Protein AF-A0A059LFG8-F1 (afdb_monomer)

pLDDT: mean 75.09, std 21.52, range [25.98, 96.31]

Foldseek 3Di:
DDDPPPDDPPPDPLVVQLPDQPHDVVVLLPDPCNLVCLVVCVVSSLVVCLPPLNLLQLLCLLQAALVNVVVVDDLVNLLVLLVVLVVPPPDPVPPPPDDDDDDDDDDDDDDDDDDDDDDDDDDDDDDDDPDRDDDDDNPDRSPPPCSRPSSLVSSLCNLLSLRPSNLCSQVVDSSSVSNLSSCVSDPDNDDPVSVVSSVSSVVSNVVVVVPVPD

Mean predicted aligned error: 14.09 Å

Solvent-accessible surface area (backbone atoms only — not comparable to full-atom values): 13625 Å² total; per-residue (Å²): 144,81,85,85,83,77,81,77,80,70,74,50,72,65,56,61,48,73,70,43,92,84,63,54,71,66,60,51,66,67,42,86,59,48,63,59,41,50,63,70,60,41,59,72,59,49,61,53,53,46,34,66,72,47,42,51,54,46,48,39,42,48,70,47,54,45,72,42,44,74,71,65,56,46,71,67,56,39,23,50,45,17,48,55,51,59,71,70,50,75,57,88,81,69,62,78,73,83,81,77,88,82,88,85,85,86,84,89,89,87,81,91,83,83,90,84,81,86,83,88,82,88,79,93,76,89,75,86,72,100,62,80,84,73,84,72,72,83,82,67,59,61,85,42,76,50,56,78,51,54,45,29,50,41,31,39,52,56,67,48,55,74,43,67,67,51,50,49,46,45,73,70,31,66,63,57,46,30,33,63,48,18,64,77,48,46,91,61,86,64,59,67,66,38,52,51,41,47,53,48,40,52,48,54,53,50,64,53,64,68,59,80,79,116

Radius of gyration: 24.38 Å; Cα contacts (8 Å, |Δi|>4): 157; chains: 1; bounding box: 61×56×80 Å

Secondary structure (DSSP, 8-state):
------------HHHHHHTSTT--HHHHHT-TTHHHHHHTT-HHHHHHHTSHHHHHHHHHHHHS-HHHHHTT--HHHHHHHHHHHHHTSPPGGGS-----------------------------------------S--S-TT-GGGTTHHHHHHHHHHTS--HHHHHHHHT-HHHHHHHHTTTT-SSPPPHHHHHHHHHHHHHHHHHHTTTT-

Structure (mmCIF, N/CA/C/O backbone):
data_AF-A0A059LFG8-F1
#
_entry.id   AF-A0A059LFG8-F1
#
loop_
_atom_site.group_PDB
_atom_site.id
_atom_site.type_symbol
_atom_site.label_atom_id
_atom_site.label_alt_id
_atom_site.label_comp_id
_atom_site.label_asym_id
_atom_site.label_entity_id
_atom_site.label_seq_id
_atom_site.pdbx_PDB_ins_code
_atom_site.Cartn_x
_atom_site.Cartn_y
_atom_site.Cartn_z
_atom_site.occupancy
_atom_site.B_iso_or_equiv
_atom_site.auth_seq_id
_atom_site.auth_comp_id
_atom_site.auth_asym_id
_atom_site.auth_atom_id
_atom_site.pdbx_PDB_model_num
ATOM 1 N N . MET A 1 1 ? -9.106 9.405 43.088 1.00 51.72 1 MET A N 1
ATOM 2 C CA . MET A 1 1 ? -9.863 8.421 42.287 1.00 51.72 1 MET A CA 1
ATOM 3 C C . MET A 1 1 ? -10.965 9.122 41.509 1.00 51.72 1 MET A C 1
ATOM 5 O O . MET A 1 1 ? -12.112 9.048 41.901 1.00 51.72 1 MET A O 1
ATOM 9 N N . PHE A 1 2 ? -10.629 9.836 40.445 1.00 59.69 2 PHE A N 1
ATOM 10 C CA . PHE A 1 2 ? -11.575 10.502 39.547 1.00 59.69 2 PHE A CA 1
ATOM 11 C C . PHE A 1 2 ? -10.704 10.681 38.294 1.00 59.69 2 PHE A C 1
ATOM 13 O O . PHE A 1 2 ? -9.672 11.325 38.410 1.00 59.69 2 PHE A O 1
ATOM 20 N N . TRP A 1 3 ? -10.902 10.035 37.153 1.00 55.50 3 TRP A N 1
ATOM 21 C CA . TRP A 1 3 ? -12.045 10.166 36.268 1.00 55.50 3 TRP A CA 1
ATOM 22 C C . TRP A 1 3 ? -12.356 8.801 35.646 1.00 55.50 3 TRP A C 1
ATOM 24 O O . TRP A 1 3 ? -11.580 8.258 34.866 1.00 55.50 3 TRP A O 1
ATOM 34 N N . LYS A 1 4 ? -13.512 8.245 35.998 1.00 52.91 4 LYS A N 1
ATOM 35 C CA . LYS A 1 4 ? -14.145 7.181 35.226 1.00 52.91 4 LYS A CA 1
ATOM 36 C C . LYS A 1 4 ? -15.183 7.863 34.343 1.00 52.91 4 LYS A C 1
ATOM 38 O O . LYS A 1 4 ? -16.336 7.994 34.739 1.00 52.91 4 LYS A O 1
ATOM 43 N N . VAL A 1 5 ? -14.748 8.359 33.185 1.00 57.19 5 VAL A N 1
ATOM 44 C CA . VAL A 1 5 ? -15.667 8.660 32.081 1.00 57.19 5 VAL A CA 1
ATOM 45 C C . VAL A 1 5 ? -15.977 7.317 31.435 1.00 57.19 5 VAL A C 1
ATOM 47 O O . VAL A 1 5 ? -15.254 6.822 30.578 1.00 57.19 5 VAL A O 1
ATOM 50 N N . SER A 1 6 ? -17.017 6.669 31.950 1.00 48.75 6 SER A N 1
ATOM 51 C CA . SER A 1 6 ? -17.695 5.598 31.236 1.00 48.75 6 SER A CA 1
ATOM 52 C C . SER A 1 6 ? -18.512 6.224 30.108 1.00 48.75 6 SER A C 1
ATOM 54 O O . SER A 1 6 ? -19.379 7.050 30.374 1.00 48.75 6 SER A O 1
ATOM 56 N N . GLY A 1 7 ? -18.270 5.775 28.877 1.00 52.72 7 GLY A N 1
ATOM 57 C CA . GLY A 1 7 ? -19.327 5.693 27.871 1.00 52.72 7 GLY A CA 1
ATOM 58 C C . GLY A 1 7 ? -19.587 6.930 27.019 1.00 52.72 7 GLY A C 1
ATOM 59 O O . GLY A 1 7 ? -20.744 7.279 26.820 1.00 52.72 7 GLY A O 1
ATOM 60 N N . ILE A 1 8 ? -18.548 7.525 26.435 1.00 50.62 8 ILE A N 1
ATOM 61 C CA . ILE A 1 8 ? -18.703 8.056 25.077 1.00 50.62 8 ILE A CA 1
ATOM 62 C C . ILE A 1 8 ? -17.951 7.074 24.191 1.00 50.62 8 ILE A C 1
ATOM 64 O O . ILE A 1 8 ? -16.724 7.096 24.135 1.00 50.62 8 ILE A O 1
ATOM 68 N N . THR A 1 9 ? -18.664 6.151 23.554 1.00 50.44 9 THR A N 1
ATOM 69 C CA . THR A 1 9 ? -18.148 5.537 22.333 1.00 50.44 9 THR A CA 1
ATOM 70 C C . THR A 1 9 ? -18.111 6.672 21.317 1.00 50.44 9 THR A C 1
ATOM 72 O O . THR A 1 9 ? -19.102 6.919 20.632 1.00 50.44 9 THR A O 1
ATOM 75 N N . SER A 1 10 ? -17.033 7.463 21.311 1.00 53.31 10 SER A N 1
ATOM 76 C CA . SER A 1 10 ? -16.739 8.281 20.142 1.00 53.31 10 SER A CA 1
ATOM 77 C C . SER A 1 10 ? -16.630 7.271 19.017 1.00 53.31 10 SER A C 1
ATOM 79 O O . SER A 1 10 ? -15.750 6.413 19.072 1.00 53.31 10 SER A O 1
ATOM 81 N N . ALA A 1 11 ? -17.605 7.269 18.108 1.00 71.62 11 ALA A N 1
ATOM 82 C CA . ALA A 1 11 ? -17.519 6.435 16.927 1.00 71.62 11 ALA A CA 1
ATOM 83 C C . ALA A 1 11 ? -16.175 6.759 16.282 1.00 71.62 11 ALA A C 1
ATOM 85 O O . ALA A 1 11 ? -15.835 7.937 16.131 1.00 71.62 11 ALA A O 1
ATOM 86 N N . SER A 1 12 ? -15.387 5.724 16.019 1.00 85.38 12 SER A N 1
ATOM 87 C CA . SER A 1 12 ? -14.115 5.899 15.344 1.00 85.38 12 SER A CA 1
ATOM 88 C C . SER A 1 12 ? -14.401 6.616 14.007 1.00 85.38 12 SER A C 1
ATOM 90 O O . SER A 1 12 ? -15.364 6.253 13.310 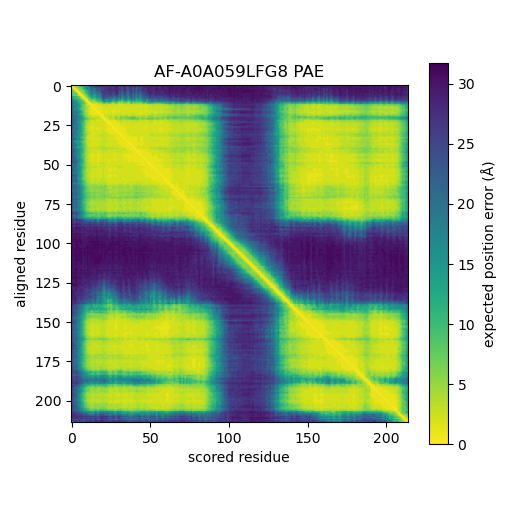1.00 85.38 12 SER A O 1
ATOM 92 N N . PRO A 1 13 ? -13.653 7.677 13.653 1.00 89.12 13 PRO A N 1
ATOM 93 C CA . PRO A 1 13 ? -13.803 8.328 12.353 1.00 89.12 13 PRO A CA 1
ATOM 94 C C . PRO A 1 13 ? -13.633 7.325 11.207 1.00 89.12 13 PRO A C 1
ATOM 96 O O . PRO A 1 13 ? -14.384 7.369 10.232 1.00 89.12 13 PRO A O 1
ATOM 99 N N . VAL A 1 14 ? -12.727 6.356 11.378 1.00 92.94 14 VAL A N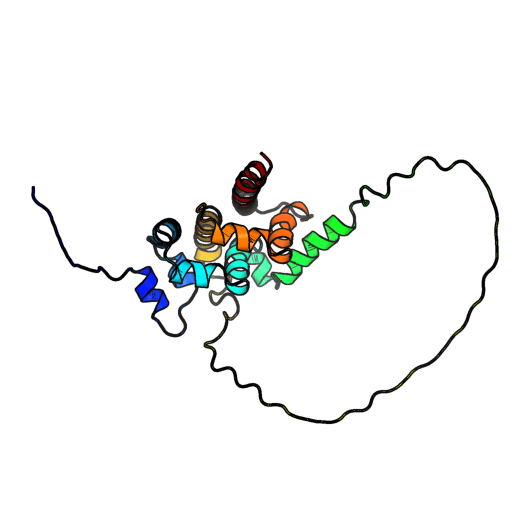 1
ATOM 100 C CA . VAL A 1 14 ? -12.509 5.259 10.432 1.00 92.94 14 VAL A CA 1
ATOM 101 C C . VAL A 1 14 ? -13.743 4.366 10.310 1.00 92.94 14 VAL A C 1
ATOM 103 O O . VAL A 1 14 ? -14.206 4.133 9.196 1.00 92.94 14 VAL A O 1
ATOM 106 N N . ASP A 1 15 ? -14.330 3.915 11.418 1.00 91.00 15 ASP A N 1
ATOM 107 C CA . ASP A 1 15 ? -15.550 3.100 11.410 1.00 91.00 15 ASP A CA 1
ATOM 108 C C . ASP A 1 15 ? -16.706 3.841 10.726 1.00 91.00 15 ASP A C 1
ATOM 110 O O . ASP A 1 15 ? -17.451 3.252 9.946 1.00 91.00 15 ASP A O 1
ATOM 114 N N . SER A 1 16 ? -16.798 5.156 10.938 1.00 91.50 16 SER A N 1
ATOM 115 C CA . SER A 1 16 ? -17.801 6.006 10.289 1.00 91.50 16 SER A CA 1
ATOM 116 C C . SER A 1 16 ? -17.616 6.085 8.767 1.00 91.50 16 SER A C 1
ATOM 118 O O . SER A 1 16 ? -18.591 6.264 8.036 1.00 91.50 16 SER A O 1
ATOM 120 N N . ILE A 1 17 ? -16.380 5.968 8.268 1.00 91.69 17 ILE A N 1
ATOM 121 C CA . ILE A 1 17 ? -16.089 5.855 6.830 1.00 91.69 17 ILE A CA 1
ATOM 122 C C . ILE A 1 17 ? -16.448 4.451 6.334 1.00 91.69 17 ILE A C 1
ATOM 124 O O . ILE A 1 17 ? -17.115 4.335 5.307 1.00 91.69 17 ILE A O 1
ATOM 128 N N . LEU A 1 18 ? -16.065 3.407 7.077 1.00 89.94 18 LEU A N 1
ATOM 129 C CA . LEU A 1 18 ? -16.343 2.005 6.738 1.00 89.94 18 LEU A CA 1
ATOM 130 C C . LEU A 1 18 ? -17.845 1.674 6.717 1.00 89.94 18 LEU A C 1
ATOM 132 O O . LEU A 1 18 ? -18.253 0.731 6.042 1.00 89.94 18 LEU A O 1
ATOM 136 N N . ASP A 1 19 ? -18.668 2.435 7.440 1.00 90.31 19 ASP A N 1
ATOM 137 C CA . ASP A 1 19 ? -20.128 2.290 7.459 1.00 90.31 19 ASP A CA 1
ATOM 138 C C . ASP A 1 19 ? -20.821 2.871 6.211 1.00 90.31 19 ASP A C 1
ATOM 140 O O . ASP A 1 19 ? -21.992 2.573 5.960 1.00 90.31 19 ASP A O 1
ATOM 144 N N . LYS A 1 20 ? -20.135 3.699 5.411 1.00 89.19 20 LYS A N 1
ATOM 145 C CA . LYS A 1 20 ? -20.713 4.280 4.190 1.00 89.19 20 LYS A CA 1
ATOM 146 C C . LYS A 1 20 ? -20.798 3.233 3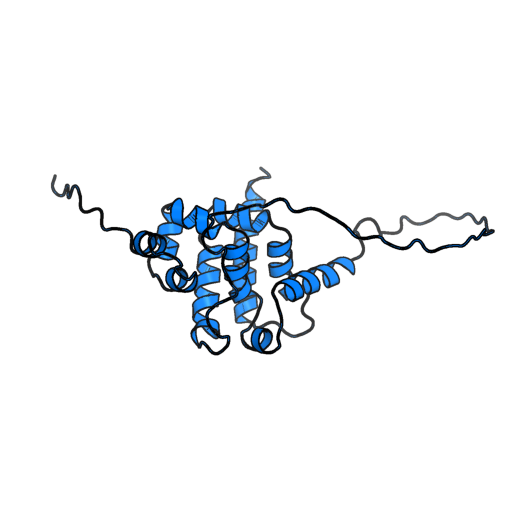.081 1.00 89.19 20 LYS A C 1
ATOM 148 O O . LYS A 1 20 ? -19.832 2.534 2.780 1.00 89.19 20 LYS A O 1
ATOM 153 N N . GLU A 1 21 ? -21.923 3.198 2.373 1.00 82.12 21 GLU A N 1
ATOM 154 C CA . GLU A 1 21 ? -22.039 2.397 1.156 1.00 82.12 21 GLU A CA 1
ATOM 155 C C . GLU A 1 21 ? -21.118 2.962 0.059 1.00 82.12 21 GLU A C 1
ATOM 157 O O . GLU A 1 21 ? -21.326 4.066 -0.442 1.00 82.12 21 GLU A O 1
ATOM 162 N N . GLY A 1 22 ? -20.089 2.199 -0.321 1.00 80.94 22 GLY A N 1
ATOM 163 C CA . GLY A 1 22 ? -19.210 2.541 -1.442 1.00 80.94 22 GLY A CA 1
ATOM 164 C C . GLY A 1 22 ? -18.165 3.624 -1.159 1.00 80.94 22 GLY A C 1
ATOM 165 O O . GLY A 1 22 ? -17.817 4.357 -2.087 1.00 80.94 22 GLY A O 1
ATOM 166 N N . PHE A 1 23 ? -17.656 3.718 0.076 1.00 88.12 23 PHE A N 1
ATOM 167 C CA . PHE A 1 23 ? -16.532 4.603 0.405 1.00 88.12 23 PHE A CA 1
ATOM 168 C C . PHE A 1 23 ? -15.299 4.344 -0.480 1.00 88.12 23 PHE A C 1
ATOM 170 O O . PHE A 1 23 ? -15.109 3.265 -1.056 1.00 88.12 23 PHE A O 1
ATOM 177 N N . LEU A 1 24 ? -14.449 5.364 -0.594 1.00 89.19 24 LEU A N 1
ATOM 178 C CA . LEU A 1 24 ? -13.189 5.288 -1.330 1.00 89.19 24 LEU A CA 1
ATOM 179 C C . LEU A 1 24 ? -12.020 4.964 -0.396 1.00 89.19 24 LEU A C 1
ATOM 181 O O . LEU A 1 24 ? -11.962 5.473 0.723 1.00 89.19 24 LEU A O 1
ATOM 185 N N . LEU A 1 25 ? -11.033 4.205 -0.883 1.00 91.50 25 LEU A N 1
ATOM 186 C CA . LEU A 1 25 ? -9.771 4.003 -0.160 1.00 91.50 25 LEU A CA 1
ATOM 187 C C . LEU A 1 25 ? -9.109 5.350 0.162 1.00 91.50 25 LEU A C 1
ATOM 189 O O . LEU A 1 25 ? -8.532 5.543 1.227 1.00 91.50 25 LEU A O 1
ATOM 193 N N . GLU A 1 26 ? -9.224 6.313 -0.746 1.00 90.62 26 GLU A N 1
ATOM 194 C CA . GLU A 1 26 ? -8.690 7.651 -0.565 1.00 90.62 26 GLU A CA 1
ATOM 195 C C . GLU A 1 26 ? -9.354 8.407 0.591 1.00 90.62 26 GLU A C 1
ATOM 197 O O . GLU A 1 26 ? -8.707 9.278 1.163 1.00 90.62 26 GLU A O 1
ATOM 202 N N . GLU A 1 27 ? -10.604 8.104 0.963 1.00 90.88 27 GLU A N 1
ATOM 203 C CA . GLU A 1 27 ? -11.205 8.665 2.184 1.00 90.88 27 GLU A CA 1
ATOM 204 C C . GLU A 1 27 ? -10.471 8.152 3.424 1.00 90.88 27 GLU A C 1
ATOM 206 O O . GLU A 1 27 ? -10.115 8.954 4.281 1.00 90.88 27 GLU A O 1
ATOM 211 N N . LEU A 1 28 ? -10.150 6.855 3.464 1.00 92.94 28 LEU A N 1
ATOM 212 C CA . LEU A 1 28 ? -9.362 6.261 4.544 1.00 92.94 28 LEU A CA 1
ATOM 213 C C . LEU A 1 28 ? -7.934 6.817 4.585 1.00 92.94 28 LEU A C 1
ATOM 215 O O . LEU A 1 28 ? -7.478 7.232 5.642 1.00 92.94 28 LEU A O 1
ATOM 219 N N . LEU A 1 29 ? -7.238 6.903 3.444 1.00 93.25 29 LEU A N 1
ATOM 220 C CA . LEU A 1 29 ? -5.876 7.466 3.366 1.00 93.25 29 LEU A CA 1
ATOM 221 C C . LEU A 1 29 ? -5.806 8.961 3.718 1.00 93.25 29 LEU A C 1
ATOM 223 O O . LEU A 1 29 ? -4.717 9.500 3.924 1.00 93.25 29 LEU A O 1
ATOM 227 N N . ASN A 1 30 ? -6.943 9.658 3.728 1.00 92.38 30 ASN A N 1
ATOM 228 C CA . ASN A 1 30 ? -7.028 11.050 4.150 1.00 92.38 30 ASN A CA 1
ATOM 229 C C . ASN A 1 30 ? -7.315 11.208 5.650 1.00 92.38 30 ASN A C 1
ATOM 231 O O . ASN A 1 30 ? -7.221 12.342 6.116 1.00 92.38 30 ASN A O 1
ATOM 235 N N . GLU A 1 31 ? -7.653 10.129 6.358 1.00 94.44 31 GLU A N 1
ATOM 236 C CA . GLU A 1 31 ? -7.994 10.144 7.778 1.00 94.44 31 GLU A CA 1
ATOM 237 C C . GLU A 1 31 ? -6.734 10.110 8.651 1.00 94.44 31 GLU A C 1
ATOM 239 O O . GLU A 1 31 ? -5.873 9.239 8.494 1.00 94.44 31 GLU A O 1
ATOM 244 N N . ASP A 1 32 ? -6.633 11.043 9.599 1.00 93.25 32 ASP A N 1
ATOM 245 C CA . ASP A 1 32 ? -5.444 11.191 10.449 1.00 93.25 32 ASP A CA 1
ATOM 246 C C . ASP A 1 32 ? -5.329 10.039 11.467 1.00 93.25 32 ASP A C 1
ATOM 248 O O . ASP A 1 32 ? -4.227 9.649 11.863 1.00 93.25 32 ASP A O 1
ATOM 252 N N . GLU A 1 33 ? -6.463 9.446 11.859 1.00 94.56 33 GLU A N 1
ATOM 253 C CA . GLU A 1 33 ? -6.510 8.316 12.793 1.00 94.56 33 GLU A CA 1
ATOM 254 C C . GLU A 1 33 ? -6.221 6.955 12.130 1.00 94.56 33 GLU A C 1
ATOM 256 O O . GLU A 1 33 ? -6.004 5.976 12.845 1.00 94.56 33 GLU A O 1
ATOM 261 N N . LEU A 1 34 ? -6.114 6.870 10.792 1.00 94.88 34 LEU A N 1
ATOM 262 C CA . LEU A 1 34 ? -5.956 5.604 10.053 1.00 94.88 34 LEU A CA 1
ATOM 263 C C . LEU A 1 34 ? -4.837 4.712 10.614 1.00 94.88 34 LEU A C 1
ATOM 265 O O . LEU A 1 34 ? -5.043 3.529 10.897 1.00 94.88 34 LEU A O 1
ATOM 269 N N . ILE A 1 35 ? -3.635 5.274 10.772 1.00 96.06 35 ILE A N 1
ATOM 270 C CA . ILE A 1 35 ? -2.458 4.523 11.232 1.00 96.06 35 ILE A CA 1
ATOM 271 C C . ILE A 1 35 ? -2.614 4.116 12.697 1.00 96.06 35 ILE A C 1
ATOM 273 O O . ILE A 1 35 ? -2.223 3.012 13.085 1.00 96.06 35 ILE A O 1
ATOM 277 N N . GLN A 1 36 ? -3.191 4.996 13.516 1.00 95.19 36 GLN A N 1
ATOM 278 C CA . GLN A 1 36 ? -3.450 4.704 14.920 1.00 95.19 36 GLN A CA 1
ATOM 279 C C . GLN A 1 36 ? -4.455 3.556 15.060 1.00 95.19 36 GLN A C 1
ATOM 281 O O . GLN A 1 36 ? -4.255 2.683 15.901 1.00 95.19 36 GLN A O 1
ATOM 286 N N . GLU A 1 37 ? -5.485 3.521 14.220 1.00 94.62 37 GLU A N 1
ATOM 287 C CA . GLU A 1 37 ? -6.506 2.472 14.218 1.00 94.62 37 GLU A CA 1
ATOM 288 C C . GLU A 1 37 ? -6.013 1.133 13.677 1.00 94.62 37 GLU A C 1
ATOM 290 O O . GLU A 1 37 ? -6.385 0.073 14.184 1.00 94.62 37 GLU A O 1
ATOM 295 N N . CYS A 1 38 ? -5.094 1.159 12.711 1.00 95.12 38 CYS A N 1
ATOM 296 C CA . CYS A 1 38 ? -4.363 -0.041 12.314 1.00 95.12 38 CYS A CA 1
ATOM 297 C C . CYS A 1 38 ? -3.579 -0.606 13.509 1.00 95.12 38 CYS A C 1
ATOM 299 O O . CYS A 1 38 ? -3.691 -1.789 13.834 1.00 95.12 38 CYS A O 1
ATOM 301 N N . LYS A 1 39 ? -2.827 0.252 14.211 1.00 93.88 39 LYS A N 1
ATOM 302 C CA . LYS A 1 39 ? -2.010 -0.135 15.374 1.00 93.88 39 LYS A CA 1
ATOM 303 C C . LYS A 1 39 ? -2.837 -0.540 16.595 1.00 93.88 39 LYS A C 1
ATOM 305 O O . LYS A 1 39 ? -2.375 -1.357 17.387 1.00 93.88 39 LYS A O 1
ATOM 310 N N . SER A 1 40 ? -4.046 -0.002 16.751 1.00 94.56 40 SER A N 1
ATOM 311 C CA . SER A 1 40 ? -4.993 -0.424 17.790 1.00 94.56 40 SER A CA 1
ATOM 312 C C . SER A 1 40 ? -5.722 -1.727 17.447 1.00 94.56 40 SER A C 1
ATOM 314 O O . SER A 1 40 ? -6.530 -2.197 18.249 1.00 94.56 40 SER A O 1
ATOM 316 N N . LEU A 1 41 ? -5.397 -2.336 16.300 1.00 93.81 41 LEU A N 1
ATOM 317 C CA . LEU A 1 41 ? -5.967 -3.584 15.808 1.00 93.81 41 LEU A CA 1
ATOM 318 C C . LEU A 1 41 ? -7.479 -3.490 15.551 1.00 93.81 41 LEU A C 1
ATOM 320 O O . LEU A 1 41 ? -8.233 -4.404 15.898 1.00 93.81 41 LEU A O 1
ATOM 324 N N . ASN A 1 42 ? -7.939 -2.400 14.919 1.00 94.12 42 ASN A N 1
ATOM 325 C CA . ASN A 1 42 ? -9.309 -2.327 14.411 1.00 94.12 42 ASN A CA 1
ATOM 326 C C . ASN A 1 42 ? -9.518 -3.420 13.341 1.00 94.12 42 ASN A C 1
ATOM 328 O O . ASN A 1 42 ? -9.070 -3.299 12.200 1.00 94.12 42 ASN A O 1
ATOM 332 N N . ASN A 1 43 ? -10.210 -4.501 13.718 1.00 94.06 43 ASN A N 1
ATOM 333 C CA . ASN A 1 43 ? -10.401 -5.667 12.853 1.00 94.06 43 ASN A CA 1
ATOM 334 C C . ASN A 1 43 ? -11.149 -5.327 11.562 1.00 94.06 43 ASN A C 1
ATOM 336 O O . ASN A 1 43 ? -10.798 -5.863 10.520 1.00 94.06 43 ASN A O 1
ATOM 340 N N . ARG A 1 44 ? -12.131 -4.414 11.601 1.00 94.00 44 ARG A N 1
ATOM 341 C CA . ARG A 1 44 ? -12.891 -4.030 10.400 1.00 94.00 44 ARG A CA 1
ATOM 342 C C . ARG A 1 44 ? -11.982 -3.363 9.375 1.00 94.00 44 ARG A C 1
ATOM 344 O O . ARG A 1 44 ? -12.025 -3.698 8.195 1.00 94.00 44 ARG A O 1
ATOM 351 N N . LEU A 1 45 ? -11.140 -2.448 9.851 1.00 94.81 45 LEU A N 1
ATOM 352 C CA . LEU A 1 45 ? -10.152 -1.767 9.029 1.00 94.81 45 LEU A CA 1
ATOM 353 C C . LEU A 1 45 ? -9.117 -2.752 8.478 1.00 94.81 45 LEU A C 1
ATOM 355 O O . LEU A 1 45 ? -8.844 -2.744 7.283 1.00 94.81 45 LEU A O 1
ATOM 359 N N . ILE A 1 46 ? -8.560 -3.617 9.327 1.00 95.38 46 ILE A N 1
ATOM 360 C CA . ILE A 1 46 ? -7.550 -4.602 8.915 1.00 95.38 46 ILE A CA 1
ATOM 361 C C . ILE A 1 46 ? -8.129 -5.601 7.909 1.00 95.38 46 ILE A C 1
ATOM 363 O O . ILE A 1 46 ? -7.449 -5.945 6.944 1.00 95.38 46 ILE A O 1
ATOM 367 N N . ASP A 1 47 ? -9.364 -6.059 8.113 1.00 94.44 47 ASP A N 1
ATOM 368 C CA . ASP A 1 47 ? -10.035 -7.003 7.219 1.00 94.44 47 ASP A CA 1
ATOM 369 C C . ASP A 1 47 ? -10.263 -6.411 5.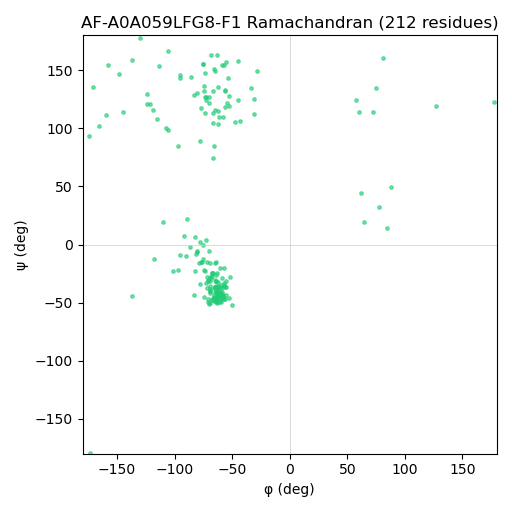830 1.00 94.44 47 ASP A C 1
ATOM 371 O O . ASP A 1 47 ? -10.075 -7.122 4.848 1.00 94.44 47 ASP A O 1
ATOM 375 N N . TYR A 1 48 ? -10.591 -5.121 5.752 1.00 94.69 48 TYR A N 1
ATOM 376 C CA . TYR A 1 48 ? -10.666 -4.389 4.491 1.00 94.69 48 TYR A CA 1
ATOM 377 C C . TYR A 1 48 ? -9.279 -4.184 3.865 1.00 94.69 48 TYR A C 1
ATOM 379 O O . TYR A 1 48 ? -9.058 -4.492 2.698 1.00 94.69 48 TYR A O 1
ATOM 387 N N . LEU A 1 49 ? -8.313 -3.690 4.642 1.00 95.12 49 LEU A N 1
ATOM 388 C CA . LEU A 1 49 ? -6.985 -3.337 4.138 1.00 95.12 49 LEU A CA 1
ATOM 389 C C . LEU A 1 49 ? -6.160 -4.536 3.676 1.00 95.12 49 LEU A C 1
ATOM 391 O O . LEU A 1 49 ? -5.281 -4.357 2.842 1.00 95.12 49 LEU A O 1
ATOM 395 N N . LYS A 1 50 ? -6.404 -5.732 4.221 1.00 93.12 50 LYS A N 1
ATOM 396 C CA . LYS A 1 50 ? -5.707 -6.959 3.812 1.00 93.12 50 LYS A CA 1
ATOM 397 C C . LYS A 1 50 ? -6.279 -7.580 2.534 1.00 93.12 50 LYS A C 1
ATOM 399 O O . LYS A 1 50 ? -5.730 -8.580 2.074 1.00 93.12 50 LYS A O 1
ATOM 404 N N . GLU A 1 51 ? -7.383 -7.059 1.990 1.00 93.94 51 GLU A N 1
ATOM 405 C CA . GLU A 1 51 ? -7.899 -7.524 0.702 1.00 93.94 51 GLU A CA 1
ATOM 406 C C . GLU A 1 51 ? -6.859 -7.259 -0.399 1.00 93.94 51 GLU A C 1
ATOM 408 O O . GLU A 1 51 ? -6.278 -6.169 -0.446 1.00 93.94 51 GLU A O 1
ATOM 413 N N . PRO A 1 52 ? -6.607 -8.225 -1.300 1.00 90.62 52 PRO A N 1
ATOM 414 C CA . PRO A 1 52 ? -5.536 -8.104 -2.283 1.00 90.62 52 PRO A CA 1
ATOM 415 C C . PRO A 1 52 ? -5.765 -6.922 -3.227 1.00 90.62 52 PRO A C 1
ATOM 417 O O . PRO A 1 52 ? -4.820 -6.218 -3.565 1.00 90.62 52 PRO A O 1
ATOM 420 N N . GLU A 1 53 ? -7.014 -6.628 -3.591 1.00 90.88 53 GLU A N 1
ATOM 421 C CA . GLU A 1 53 ? -7.341 -5.474 -4.433 1.00 90.88 53 GLU A CA 1
ATOM 422 C C . GLU A 1 53 ? -7.007 -4.143 -3.740 1.00 90.88 53 GLU A C 1
ATOM 424 O O . GLU A 1 53 ? -6.510 -3.212 -4.378 1.00 90.88 53 GLU A O 1
ATOM 429 N N . VAL A 1 54 ? -7.232 -4.062 -2.424 1.00 93.25 54 VAL A N 1
ATOM 430 C CA . VAL A 1 54 ? -6.916 -2.875 -1.621 1.00 93.25 54 VAL A CA 1
ATOM 431 C C . VAL A 1 54 ? -5.406 -2.728 -1.469 1.00 93.25 54 VAL A C 1
ATOM 433 O O . VAL A 1 54 ? -4.879 -1.643 -1.716 1.00 93.25 54 VAL A O 1
ATOM 436 N N . LEU A 1 55 ? -4.691 -3.807 -1.140 1.00 94.06 55 LEU A N 1
ATOM 437 C CA . LEU A 1 55 ? -3.228 -3.790 -1.049 1.00 94.06 55 LEU A CA 1
ATOM 438 C C . LEU A 1 55 ? -2.571 -3.428 -2.380 1.00 94.06 55 LEU A C 1
ATOM 440 O O . LEU A 1 55 ? -1.637 -2.627 -2.386 1.00 94.06 55 LEU A O 1
ATOM 444 N N . GLN A 1 56 ? -3.071 -3.956 -3.499 1.00 93.44 56 GLN A N 1
ATOM 445 C CA . GLN A 1 56 ? -2.600 -3.583 -4.834 1.00 93.44 56 GLN A CA 1
ATOM 446 C C . GLN A 1 56 ? -2.782 -2.086 -5.082 1.00 93.44 56 GLN A C 1
ATOM 448 O O . GLN A 1 56 ? -1.851 -1.430 -5.548 1.00 93.44 56 GLN A O 1
ATOM 453 N N . GLN A 1 57 ? -3.938 -1.517 -4.727 1.00 92.50 57 GLN A N 1
ATOM 454 C CA . GLN A 1 57 ? -4.162 -0.081 -4.876 1.00 92.50 57 GLN A CA 1
ATOM 455 C C . GLN A 1 57 ? -3.244 0.740 -3.956 1.00 92.50 57 GLN A C 1
ATOM 457 O O . GLN A 1 57 ? -2.624 1.693 -4.424 1.00 92.50 57 GLN A O 1
ATOM 462 N N . VAL A 1 58 ? -3.102 0.368 -2.679 1.00 94.56 58 VAL A N 1
ATOM 463 C CA . VAL A 1 58 ? -2.171 1.031 -1.746 1.00 94.56 58 VAL A CA 1
ATOM 464 C C . VAL A 1 58 ? -0.749 0.999 -2.306 1.00 94.56 58 VAL A C 1
ATOM 466 O O . VAL A 1 58 ? -0.075 2.027 -2.350 1.00 94.56 58 VAL A O 1
ATOM 469 N N . LEU A 1 59 ? -0.308 -0.164 -2.783 1.00 94.06 59 LEU A N 1
ATOM 470 C CA . LEU A 1 59 ? 1.030 -0.346 -3.324 1.00 94.06 59 LEU A CA 1
ATOM 471 C C . LEU A 1 59 ? 1.223 0.385 -4.658 1.00 94.06 59 LEU A C 1
ATOM 473 O O . LEU A 1 59 ? 2.318 0.877 -4.916 1.00 94.06 59 LEU A O 1
ATOM 477 N N . SER A 1 60 ? 0.174 0.527 -5.476 1.00 92.62 60 SER A N 1
ATOM 478 C CA . SER A 1 60 ? 0.230 1.264 -6.746 1.00 92.62 60 SER A CA 1
ATOM 479 C C . SER A 1 60 ? 0.697 2.710 -6.562 1.00 92.62 60 SER A C 1
ATOM 481 O O . SER A 1 60 ? 1.514 3.173 -7.353 1.00 92.62 60 SER A O 1
ATOM 483 N N . TYR A 1 61 ? 0.314 3.366 -5.456 1.00 92.81 61 TYR A N 1
ATOM 484 C CA . TYR A 1 61 ? 0.798 4.709 -5.108 1.00 92.81 61 TYR A CA 1
ATOM 485 C C . TYR A 1 61 ? 2.311 4.772 -4.839 1.00 92.81 61 TYR A C 1
ATOM 487 O O . TYR A 1 61 ? 2.870 5.864 -4.788 1.00 92.81 61 TYR A O 1
ATOM 495 N N . LEU A 1 62 ? 2.978 3.633 -4.633 1.00 92.56 62 LEU A N 1
ATOM 496 C CA . LEU A 1 62 ? 4.421 3.552 -4.393 1.00 92.56 62 LEU A CA 1
ATOM 497 C C . LEU A 1 62 ? 5.227 3.118 -5.620 1.00 92.56 62 LEU A C 1
ATOM 499 O O . LEU A 1 62 ? 6.428 3.374 -5.667 1.00 92.56 62 LEU A O 1
ATOM 503 N N . VAL A 1 63 ? 4.605 2.435 -6.583 1.00 91.81 63 VAL A N 1
ATOM 504 C CA . VAL A 1 63 ? 5.322 1.775 -7.695 1.00 91.81 63 VAL A CA 1
ATOM 505 C C . VAL A 1 63 ? 4.956 2.316 -9.079 1.00 91.81 63 VAL A C 1
ATOM 507 O O . VAL A 1 63 ? 5.681 2.046 -10.040 1.00 91.81 63 VAL A O 1
ATOM 510 N N . ILE A 1 64 ? 3.880 3.103 -9.179 1.00 89.75 64 ILE A N 1
ATOM 511 C CA . ILE A 1 64 ? 3.441 3.792 -10.397 1.00 89.75 64 ILE A CA 1
ATOM 512 C C . ILE A 1 64 ? 3.398 5.290 -10.105 1.00 89.75 64 ILE A C 1
ATOM 514 O O . ILE A 1 64 ? 2.686 5.735 -9.204 1.00 89.75 64 ILE A O 1
ATOM 518 N N . THR A 1 65 ? 4.158 6.084 -10.859 1.00 88.12 65 THR A N 1
ATOM 519 C CA . THR A 1 65 ? 4.024 7.546 -10.797 1.00 88.12 65 THR A CA 1
ATOM 520 C C . THR A 1 65 ? 2.758 7.994 -11.541 1.00 88.12 65 THR A C 1
ATOM 522 O O . THR A 1 65 ? 2.322 7.314 -12.472 1.00 88.12 65 THR A O 1
ATOM 525 N N . PRO A 1 66 ? 2.170 9.158 -11.211 1.00 85.69 66 PRO A N 1
ATOM 526 C CA . PRO A 1 66 ? 1.030 9.685 -11.968 1.00 85.69 66 PRO A CA 1
ATOM 527 C C . PRO A 1 66 ? 1.345 9.868 -13.465 1.00 85.69 66 PRO A C 1
ATOM 529 O O . PRO A 1 66 ? 0.489 9.622 -14.305 1.00 85.69 66 PRO A O 1
ATOM 532 N N . GLU A 1 67 ? 2.589 10.215 -13.814 1.00 85.75 67 GLU A N 1
ATOM 533 C CA . GLU A 1 67 ? 3.036 10.321 -15.213 1.00 85.75 67 GLU A CA 1
ATOM 534 C C . GLU A 1 67 ? 3.025 8.964 -15.937 1.00 85.75 67 GLU A C 1
ATOM 536 O O . GLU A 1 67 ? 2.698 8.882 -17.120 1.00 85.75 67 GLU A O 1
ATOM 541 N N . GLU A 1 68 ? 3.378 7.887 -15.233 1.00 86.19 68 GLU A N 1
ATOM 542 C CA . GLU A 1 68 ? 3.323 6.526 -15.767 1.00 86.19 68 GLU A CA 1
ATOM 543 C C . GLU A 1 68 ? 1.883 6.032 -15.922 1.00 86.19 68 GLU A C 1
ATOM 545 O O . GLU A 1 68 ? 1.573 5.362 -16.906 1.00 86.19 68 GLU A O 1
ATOM 550 N N . GLU A 1 69 ? 1.005 6.383 -14.983 1.00 85.19 69 GLU A N 1
ATOM 551 C CA . GLU A 1 69 ? -0.429 6.088 -15.051 1.00 85.19 69 GLU A CA 1
ATOM 552 C C . GLU A 1 69 ? -1.080 6.796 -16.253 1.00 85.19 69 GLU A C 1
ATOM 554 O O . GLU A 1 69 ? -1.806 6.159 -17.018 1.00 85.19 69 GLU A O 1
ATOM 559 N N . ASP A 1 70 ? -0.742 8.069 -16.495 1.00 85.56 70 ASP A N 1
ATOM 560 C CA . ASP A 1 70 ? -1.169 8.828 -17.683 1.00 85.56 70 ASP A CA 1
ATOM 561 C C . ASP A 1 70 ? -0.617 8.235 -18.992 1.00 85.56 70 ASP A C 1
ATOM 563 O O . ASP A 1 70 ? -1.278 8.275 -20.034 1.00 85.56 70 ASP A O 1
ATOM 567 N N . ALA A 1 71 ? 0.577 7.635 -18.948 1.00 86.75 71 ALA A N 1
ATOM 568 C CA . ALA A 1 71 ? 1.147 6.874 -20.060 1.00 86.75 71 ALA A CA 1
ATOM 569 C C . ALA A 1 71 ? 0.506 5.480 -20.242 1.00 86.75 71 ALA A C 1
ATOM 571 O O . ALA A 1 71 ? 0.882 4.747 -21.160 1.00 86.75 71 ALA A O 1
ATOM 572 N N . GLY A 1 72 ? -0.463 5.113 -19.397 1.00 85.50 72 GLY A N 1
ATOM 573 C CA . GLY A 1 72 ? -1.202 3.854 -19.464 1.00 85.50 72 GLY A CA 1
ATOM 574 C C . GLY A 1 72 ? -0.509 2.672 -18.788 1.00 85.50 72 GLY A C 1
ATOM 575 O O . GLY A 1 72 ? -0.916 1.534 -19.016 1.00 85.50 72 GLY A O 1
ATOM 576 N N . ARG A 1 73 ? 0.526 2.906 -17.970 1.00 87.19 73 ARG A N 1
ATOM 577 C CA . ARG A 1 73 ? 1.199 1.846 -17.209 1.00 87.19 73 ARG A CA 1
ATOM 578 C C . ARG A 1 73 ? 0.273 1.333 -16.111 1.00 87.19 73 ARG A C 1
ATOM 580 O O . ARG A 1 73 ? -0.216 2.096 -15.281 1.00 87.19 73 ARG A O 1
ATOM 587 N N . THR A 1 74 ? 0.068 0.024 -16.077 1.00 90.25 74 THR A N 1
ATOM 588 C CA . THR A 1 74 ? -0.792 -0.636 -15.092 1.00 90.25 74 THR A CA 1
ATOM 589 C C . THR A 1 74 ? 0.019 -1.376 -14.032 1.00 90.25 74 THR A C 1
ATOM 591 O O . THR A 1 74 ? 1.207 -1.650 -14.204 1.00 90.25 74 THR A O 1
ATOM 594 N N . PHE A 1 75 ? -0.636 -1.769 -12.936 1.00 90.25 75 PHE A N 1
ATOM 595 C CA . PHE A 1 75 ? -0.012 -2.615 -11.914 1.00 90.25 75 PHE A CA 1
ATOM 596 C C . PHE A 1 75 ? 0.462 -3.961 -12.485 1.00 90.25 75 PHE A C 1
ATOM 598 O O . PHE A 1 75 ? 1.527 -4.449 -12.117 1.00 90.25 75 PHE A O 1
ATOM 605 N N . ALA A 1 76 ? -0.269 -4.532 -13.447 1.00 90.12 76 ALA A N 1
ATOM 606 C CA . ALA A 1 76 ? 0.144 -5.762 -14.120 1.00 90.12 76 ALA A CA 1
ATOM 607 C C . ALA A 1 76 ? 1.461 -5.582 -14.898 1.00 90.12 76 ALA A C 1
ATOM 609 O O . ALA A 1 76 ? 2.328 -6.454 -14.841 1.00 90.12 76 ALA A O 1
ATOM 610 N N . ASP A 1 77 ? 1.653 -4.432 -15.554 1.00 90.31 77 ASP A N 1
ATOM 611 C CA . ASP A 1 77 ? 2.906 -4.122 -16.255 1.00 90.31 77 ASP A CA 1
ATOM 612 C C . ASP A 1 77 ? 4.083 -3.993 -15.280 1.00 90.31 77 ASP A C 1
ATOM 614 O O . ASP A 1 77 ? 5.203 -4.405 -15.588 1.00 90.31 77 ASP A O 1
ATOM 618 N N . VAL A 1 78 ? 3.841 -3.435 -14.088 1.00 90.44 78 VAL A N 1
ATOM 619 C CA . VAL A 1 78 ? 4.840 -3.333 -13.012 1.00 90.44 78 VAL A CA 1
ATOM 620 C C . VAL A 1 78 ? 5.296 -4.721 -12.555 1.00 90.44 78 VAL A C 1
ATOM 622 O O . VAL A 1 78 ? 6.500 -4.983 -12.503 1.00 90.44 78 VAL A O 1
ATOM 625 N N . VAL A 1 79 ? 4.346 -5.618 -12.281 1.00 91.38 79 VAL A N 1
ATOM 626 C CA . VAL A 1 79 ? 4.620 -7.010 -11.888 1.00 91.38 79 VAL A CA 1
ATOM 627 C C . VAL A 1 79 ? 5.412 -7.734 -12.976 1.00 91.38 79 VAL A C 1
ATOM 629 O O . VAL A 1 79 ? 6.450 -8.336 -12.703 1.00 91.38 79 VAL A O 1
ATOM 632 N N . GLU A 1 80 ? 4.981 -7.616 -14.231 1.00 89.38 80 GLU A N 1
ATOM 633 C CA . GLU A 1 80 ? 5.654 -8.243 -15.370 1.00 89.38 80 GLU A CA 1
ATOM 634 C C . GLU A 1 80 ? 7.076 -7.691 -15.589 1.00 89.38 80 GLU A C 1
ATOM 636 O O . GLU A 1 80 ? 7.989 -8.450 -15.918 1.00 89.38 80 GLU A O 1
ATOM 641 N N . THR A 1 81 ? 7.296 -6.390 -15.356 1.00 88.38 81 THR A N 1
ATOM 642 C CA . THR A 1 81 ? 8.636 -5.767 -15.408 1.00 88.38 81 THR A CA 1
ATOM 643 C C . THR A 1 81 ? 9.594 -6.466 -14.441 1.00 88.38 81 THR A C 1
ATOM 645 O O . THR A 1 81 ? 10.711 -6.826 -14.815 1.00 88.38 81 THR A O 1
ATOM 648 N N . SER A 1 82 ? 9.139 -6.694 -13.208 1.00 88.19 82 SER A N 1
ATOM 649 C CA . SER A 1 82 ? 9.920 -7.376 -12.173 1.00 88.19 82 SER A CA 1
ATOM 650 C C . SER A 1 82 ? 10.223 -8.827 -12.546 1.00 88.19 82 SER A C 1
ATOM 652 O O . SER A 1 82 ? 11.383 -9.248 -12.553 1.00 88.19 82 SER A O 1
ATOM 654 N N . ARG A 1 83 ? 9.193 -9.572 -12.972 1.00 87.19 83 ARG A N 1
ATOM 655 C CA . ARG A 1 83 ? 9.326 -10.974 -13.393 1.00 87.19 83 ARG A CA 1
ATOM 656 C C . ARG A 1 83 ? 10.306 -11.142 -14.540 1.00 87.19 83 ARG A C 1
ATOM 658 O O . ARG A 1 83 ? 11.140 -12.039 -14.494 1.00 87.19 83 ARG A O 1
ATOM 665 N N . ARG A 1 84 ? 10.261 -10.273 -15.552 1.00 85.50 84 ARG A N 1
ATOM 666 C CA . ARG A 1 84 ? 11.206 -10.325 -16.678 1.00 85.50 84 ARG A CA 1
ATOM 667 C C . ARG A 1 84 ? 12.643 -10.105 -16.239 1.00 85.50 84 ARG A C 1
ATOM 669 O O . ARG A 1 84 ? 13.517 -10.836 -16.691 1.00 85.50 84 ARG A O 1
ATOM 676 N N . ALA A 1 85 ? 12.889 -9.148 -15.350 1.00 81.25 85 ALA A N 1
ATOM 677 C CA . ALA A 1 85 ? 14.234 -8.919 -14.839 1.00 81.25 85 ALA A CA 1
ATOM 678 C C . ALA A 1 85 ? 14.758 -10.114 -14.027 1.00 81.25 85 ALA A C 1
ATOM 680 O O . ALA A 1 85 ? 15.931 -10.464 -14.146 1.00 81.25 85 ALA A O 1
ATOM 681 N N . PHE A 1 86 ? 13.892 -10.783 -13.260 1.00 68.56 86 PHE A N 1
ATOM 682 C CA . PHE A 1 86 ? 14.283 -11.943 -12.454 1.00 68.56 86 PHE A CA 1
ATOM 683 C C . PHE A 1 86 ? 14.333 -13.267 -13.238 1.00 68.56 86 PHE A C 1
ATOM 685 O O . PHE A 1 86 ? 15.077 -14.166 -12.858 1.00 68.56 86 PHE A O 1
ATOM 692 N N . LEU A 1 87 ? 13.626 -13.381 -14.370 1.00 63.34 87 LEU A N 1
ATOM 693 C CA . LEU A 1 87 ? 13.730 -14.507 -15.314 1.00 63.34 87 LEU A CA 1
ATOM 694 C C . LEU A 1 87 ? 15.047 -14.513 -16.113 1.00 63.34 87 LEU A C 1
ATOM 696 O O . LEU A 1 87 ? 15.378 -15.527 -16.726 1.00 63.34 87 LEU A O 1
ATOM 700 N N . VAL A 1 88 ? 15.792 -13.402 -16.115 1.00 55.62 88 VAL A N 1
ATOM 701 C CA . VAL A 1 88 ? 17.102 -13.267 -16.782 1.00 55.62 88 VAL A CA 1
ATOM 702 C C . VAL A 1 88 ? 18.269 -13.530 -15.818 1.00 55.62 88 VAL A C 1
ATOM 704 O O . VAL A 1 88 ? 19.410 -13.678 -16.258 1.00 55.62 88 VAL A O 1
ATOM 707 N N . LEU A 1 89 ? 18.015 -13.653 -14.509 1.00 49.56 89 LEU A N 1
ATOM 708 C CA . LEU A 1 89 ? 19.040 -14.131 -13.586 1.00 49.56 89 LEU A CA 1
ATOM 709 C C . LEU A 1 89 ? 19.223 -15.642 -13.790 1.00 49.56 89 LEU A C 1
ATOM 711 O O . LEU A 1 89 ? 18.234 -16.378 -13.745 1.00 49.56 89 LEU A O 1
ATOM 715 N N . PRO A 1 90 ? 20.458 -16.129 -14.023 1.00 48.88 90 PRO A N 1
ATOM 716 C CA . PRO A 1 90 ? 20.698 -17.562 -14.093 1.00 48.88 90 PRO A CA 1
ATOM 717 C C . PRO A 1 90 ? 20.199 -18.189 -12.791 1.00 48.88 90 PRO A C 1
ATOM 719 O O . PRO A 1 90 ? 20.471 -17.665 -11.704 1.00 48.88 90 PRO A O 1
ATOM 722 N N . ARG A 1 91 ? 19.444 -19.292 -12.890 1.00 54.25 91 ARG A N 1
ATOM 723 C CA . ARG A 1 91 ? 19.102 -20.078 -11.702 1.00 54.25 91 ARG A CA 1
ATOM 724 C C . ARG A 1 91 ? 20.410 -20.407 -10.989 1.00 54.25 91 ARG A C 1
ATOM 726 O O . ARG A 1 91 ? 21.421 -20.663 -11.635 1.00 54.25 91 ARG A O 1
ATOM 733 N N . VAL A 1 92 ? 20.408 -20.418 -9.659 1.00 55.66 92 VAL A N 1
ATOM 734 C CA . VAL A 1 92 ? 21.595 -20.830 -8.885 1.00 55.66 92 VAL A CA 1
ATOM 735 C C . VAL A 1 92 ? 22.031 -22.261 -9.273 1.00 55.66 92 VAL A C 1
ATOM 737 O O . VAL A 1 92 ? 23.199 -22.607 -9.129 1.00 55.66 92 VAL A O 1
ATOM 740 N N . ASP A 1 93 ? 21.122 -23.046 -9.863 1.00 56.31 93 ASP A N 1
ATOM 741 C CA . ASP A 1 93 ? 21.363 -24.371 -10.446 1.00 56.31 93 ASP A CA 1
ATOM 742 C C . ASP A 1 93 ? 22.091 -24.372 -11.814 1.00 56.31 93 ASP A C 1
ATOM 744 O O . ASP A 1 93 ? 22.557 -25.421 -12.245 1.00 56.31 93 ASP A O 1
ATOM 748 N N . ASP A 1 94 ? 22.230 -23.227 -12.496 1.00 50.47 94 ASP A N 1
ATOM 749 C CA . ASP A 1 94 ? 22.939 -23.073 -13.784 1.00 50.47 94 ASP A CA 1
ATOM 750 C C . ASP A 1 94 ? 24.442 -22.760 -13.605 1.00 50.47 94 ASP A C 1
ATOM 752 O O . ASP A 1 94 ? 25.099 -22.226 -14.502 1.00 50.47 94 ASP A O 1
ATOM 756 N N . VAL A 1 95 ? 25.034 -23.089 -12.449 1.00 46.66 95 VAL A N 1
ATOM 757 C CA . VAL A 1 95 ? 26.497 -23.190 -12.349 1.00 46.66 95 VAL A CA 1
ATOM 758 C C . VAL A 1 95 ? 26.899 -24.480 -13.067 1.00 46.66 95 VAL A C 1
ATOM 760 O O . VAL A 1 95 ? 26.563 -25.560 -12.581 1.00 46.66 95 VAL A O 1
ATOM 763 N N . PRO A 1 96 ? 27.615 -24.421 -14.206 1.00 48.25 96 PRO A N 1
ATOM 764 C CA . PRO A 1 96 ? 28.049 -25.629 -14.880 1.00 48.25 96 PRO A CA 1
ATOM 765 C C . PRO A 1 96 ? 29.068 -26.328 -13.980 1.00 48.25 96 PRO A C 1
ATOM 767 O O . PRO A 1 96 ? 30.221 -25.902 -13.870 1.00 48.25 96 PRO A O 1
ATOM 770 N N . GLU A 1 97 ? 28.644 -27.403 -13.319 1.00 48.34 97 GLU A N 1
ATOM 771 C CA . GLU A 1 97 ? 29.566 -28.368 -12.740 1.00 48.34 97 GLU A CA 1
ATOM 772 C C . GLU A 1 97 ? 30.457 -28.857 -13.884 1.00 48.34 97 GLU A C 1
ATOM 774 O O . GLU A 1 97 ? 29.966 -29.339 -14.906 1.00 48.34 97 GLU A O 1
ATOM 779 N N . ALA A 1 98 ? 31.762 -28.601 -13.760 1.00 44.06 98 ALA A N 1
ATOM 780 C CA . ALA A 1 98 ? 32.740 -28.769 -14.823 1.00 44.06 98 ALA A CA 1
ATOM 781 C C . ALA A 1 98 ? 32.577 -30.132 -15.517 1.00 44.06 98 ALA A C 1
ATOM 783 O O . ALA A 1 98 ? 32.939 -31.177 -14.975 1.00 44.06 98 ALA A O 1
ATOM 784 N N . ALA A 1 99 ? 32.023 -30.107 -16.731 1.00 45.62 99 ALA A N 1
ATOM 785 C CA . ALA A 1 99 ? 31.786 -31.298 -17.523 1.00 45.62 99 ALA A CA 1
ATOM 786 C C . ALA A 1 99 ? 33.126 -31.937 -17.904 1.00 45.62 99 ALA A C 1
ATOM 788 O O . ALA A 1 99 ? 33.926 -31.364 -18.648 1.00 45.62 99 ALA A O 1
ATOM 789 N N . SER A 1 100 ? 33.352 -33.151 -17.403 1.00 42.25 100 SER A N 1
ATOM 790 C CA . SER A 1 100 ? 34.307 -34.077 -17.996 1.00 42.25 100 SER A CA 1
ATOM 791 C C . SER A 1 100 ? 33.654 -34.769 -19.195 1.00 42.25 100 SER A C 1
ATOM 793 O O . SER A 1 100 ? 32.522 -35.243 -19.144 1.00 42.25 100 SER A O 1
ATOM 795 N N . SER A 1 101 ? 34.394 -34.739 -20.293 1.00 45.56 101 SER A N 1
ATOM 796 C CA . SER A 1 101 ? 34.160 -35.291 -21.621 1.00 45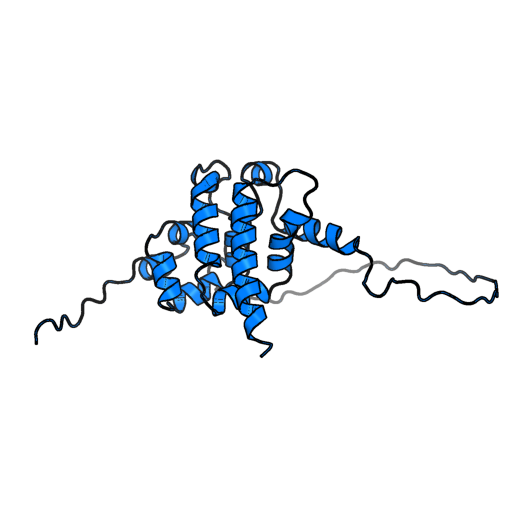.56 101 SER A CA 1
ATOM 797 C C . SER A 1 101 ? 33.384 -36.614 -21.693 1.00 45.56 101 SER A C 1
ATOM 799 O O . SER A 1 101 ? 33.775 -37.600 -21.077 1.00 45.56 101 SER A O 1
ATOM 801 N N . SER A 1 102 ? 32.411 -36.703 -22.605 1.00 44.84 102 SER A N 1
ATOM 802 C CA . SER A 1 102 ? 32.477 -37.671 -23.716 1.00 44.84 102 SER A CA 1
ATOM 803 C C . SER A 1 102 ? 31.376 -37.437 -24.755 1.00 44.84 102 SER A C 1
ATOM 805 O O . SER A 1 102 ? 30.221 -37.163 -24.445 1.00 44.84 102 SER A O 1
ATOM 807 N N . GLU A 1 103 ? 31.806 -37.507 -26.010 1.00 39.78 103 GLU A N 1
ATOM 808 C CA . GLU A 1 103 ? 31.045 -37.321 -27.238 1.00 39.78 103 GLU A CA 1
ATOM 809 C C . GLU A 1 103 ? 30.122 -38.511 -27.544 1.00 39.78 103 GLU A C 1
ATOM 811 O O . GLU A 1 103 ? 30.471 -39.668 -27.311 1.00 39.78 103 GLU A O 1
ATOM 816 N N . GLY A 1 104 ? 28.980 -38.226 -28.173 1.00 35.59 104 GLY A N 1
ATOM 817 C CA . GLY A 1 104 ? 28.112 -39.229 -28.788 1.00 35.59 104 GLY A CA 1
ATOM 818 C C . GLY A 1 104 ? 26.953 -38.573 -29.535 1.00 35.59 104 GLY A C 1
ATOM 819 O O . GLY A 1 104 ? 25.936 -38.239 -28.938 1.00 35.59 104 GLY A O 1
ATOM 820 N N . ALA A 1 105 ? 27.129 -38.346 -30.837 1.00 33.56 105 ALA A N 1
ATOM 821 C CA . ALA A 1 105 ? 26.195 -37.623 -31.694 1.00 33.56 105 ALA A CA 1
ATOM 822 C C . ALA A 1 105 ? 25.210 -38.534 -32.463 1.00 33.56 105 ALA A C 1
ATOM 824 O O . ALA A 1 105 ? 25.620 -39.543 -33.032 1.00 33.56 105 ALA A O 1
ATOM 825 N N . ALA A 1 106 ? 23.976 -38.011 -32.597 1.00 36.50 106 ALA A N 1
ATOM 826 C CA . ALA A 1 106 ? 22.993 -38.159 -33.694 1.00 36.50 106 ALA A CA 1
ATOM 827 C C . ALA A 1 106 ? 22.099 -39.430 -33.773 1.00 36.50 106 ALA A C 1
ATOM 829 O O . ALA A 1 106 ? 22.489 -40.478 -33.267 1.00 36.50 106 ALA A O 1
ATOM 830 N N . PRO A 1 107 ? 20.951 -39.408 -34.511 1.00 49.31 107 PRO A N 1
ATOM 831 C CA . PRO A 1 107 ? 20.172 -38.278 -35.054 1.00 49.31 107 PRO A CA 1
ATOM 832 C C . PRO A 1 107 ? 18.642 -38.315 -34.765 1.00 49.31 107 PRO A C 1
ATOM 834 O O . PRO A 1 107 ? 18.084 -39.246 -34.195 1.00 49.31 107 PRO A O 1
ATOM 837 N N . ALA A 1 108 ? 18.004 -37.239 -35.234 1.00 39.53 108 ALA A N 1
ATOM 838 C CA . ALA A 1 108 ? 16.594 -36.852 -35.271 1.00 39.53 108 ALA A CA 1
ATOM 839 C C . ALA A 1 108 ? 15.537 -37.895 -35.699 1.00 39.53 108 ALA A C 1
ATOM 841 O O . ALA A 1 108 ? 15.785 -38.772 -36.523 1.00 39.53 108 ALA A O 1
ATOM 842 N N . SER A 1 109 ? 14.289 -37.647 -35.276 1.00 44.62 109 SER A N 1
ATOM 843 C CA . SER A 1 109 ? 13.090 -37.953 -36.069 1.00 44.62 109 SER A CA 1
ATOM 844 C C . SER A 1 109 ? 11.964 -36.946 -35.791 1.00 44.62 109 SER A C 1
ATOM 846 O O . SER A 1 109 ? 11.858 -36.377 -34.708 1.00 44.62 109 SER A O 1
ATOM 848 N N . SER A 1 110 ? 11.187 -36.690 -36.836 1.00 43.94 110 SER A N 1
ATOM 849 C CA . SER A 1 110 ? 10.165 -35.660 -37.016 1.00 43.94 110 SER A CA 1
ATOM 850 C C . SER A 1 110 ? 8.761 -36.270 -37.149 1.00 43.94 110 SER A C 1
ATOM 852 O O . SER A 1 110 ? 8.622 -37.404 -37.599 1.00 43.94 110 SER A O 1
ATOM 854 N N . SER A 1 111 ? 7.719 -35.510 -36.789 1.00 44.69 111 SER A N 1
ATOM 855 C CA . SER A 1 111 ? 6.313 -35.550 -37.289 1.00 44.69 111 SER A CA 1
ATOM 856 C C . SER A 1 111 ? 5.514 -34.496 -36.478 1.00 44.69 111 SER A C 1
ATOM 858 O O . SER A 1 111 ? 5.707 -34.430 -35.271 1.00 44.69 111 SER A O 1
ATOM 860 N N . SER A 1 112 ? 4.821 -33.466 -37.005 1.00 39.56 112 SER A N 1
ATOM 861 C CA . SER A 1 112 ? 3.667 -33.364 -37.940 1.00 39.56 112 SER A CA 1
ATOM 862 C C . SER A 1 112 ? 2.430 -34.124 -37.404 1.00 39.56 112 SER A C 1
ATOM 864 O O . SER A 1 112 ? 2.579 -35.310 -37.144 1.00 39.56 112 SER A O 1
ATOM 866 N N . SER A 1 113 ? 1.202 -33.613 -37.207 1.00 37.12 113 SER A N 1
ATOM 867 C CA . SER A 1 113 ? 0.416 -32.524 -37.826 1.00 37.12 113 SER A CA 1
ATOM 868 C C . SER A 1 113 ? -0.917 -32.278 -37.058 1.00 37.12 113 SER A C 1
ATOM 870 O O . SER A 1 113 ? -1.236 -33.039 -36.148 1.00 37.12 113 SER A O 1
ATOM 872 N N . SER A 1 114 ? -1.714 -31.309 -37.559 1.00 38.34 114 SER A N 1
ATOM 873 C CA . SER A 1 114 ? -3.191 -31.088 -37.477 1.00 38.34 114 SER A CA 1
ATOM 874 C C . SER A 1 114 ? -3.789 -30.638 -36.136 1.00 38.34 114 SER A C 1
ATOM 876 O O . SER A 1 114 ? -3.653 -31.325 -35.134 1.00 38.34 114 SER A O 1
ATOM 878 N N . GLU A 1 115 ? -4.345 -29.425 -36.025 1.00 38.94 115 GLU A N 1
ATOM 879 C CA . GLU A 1 115 ? -5.652 -28.944 -36.543 1.00 38.94 115 GLU A CA 1
ATOM 880 C C . GLU A 1 115 ? -6.855 -29.720 -35.982 1.00 38.94 115 GLU A C 1
ATOM 882 O O . GLU A 1 115 ? -7.036 -30.903 -36.257 1.00 38.94 115 GLU A O 1
ATOM 887 N N . GLY A 1 116 ? -7.683 -29.016 -35.205 1.00 34.03 116 GLY A N 1
ATOM 888 C CA . GLY A 1 116 ? -8.901 -29.527 -34.585 1.00 34.03 116 GLY A CA 1
ATOM 889 C C . GLY A 1 116 ? -9.767 -28.380 -34.064 1.00 34.03 116 GLY A C 1
ATOM 890 O O . GLY A 1 116 ? -9.473 -27.779 -33.038 1.00 34.03 116 GLY A O 1
ATOM 891 N N . GLU A 1 117 ? -10.792 -28.085 -34.850 1.00 30.75 117 GLU A N 1
ATOM 892 C CA . GLU A 1 117 ? -11.831 -27.063 -34.740 1.00 30.75 117 GLU A CA 1
ATOM 893 C C . GLU A 1 117 ? -12.687 -27.152 -33.458 1.00 30.75 117 GLU A C 1
ATOM 895 O O . GLU A 1 117 ? -12.873 -28.225 -32.882 1.00 30.75 117 GLU A O 1
ATOM 900 N N . ALA A 1 118 ? -13.248 -26.011 -33.043 1.00 37.09 118 ALA A N 1
ATOM 901 C CA . ALA A 1 118 ? -14.264 -25.904 -31.995 1.00 37.09 118 ALA A CA 1
ATOM 902 C C . ALA A 1 118 ? -15.570 -26.631 -32.380 1.00 37.09 118 ALA A C 1
ATOM 904 O O . ALA A 1 118 ? -15.857 -26.831 -33.562 1.00 37.09 118 ALA A O 1
ATOM 905 N N . PRO A 1 119 ? -16.440 -26.905 -31.395 1.00 44.72 119 PRO A N 1
ATOM 906 C CA . PRO A 1 119 ? -17.717 -26.208 -31.491 1.00 44.72 119 PRO A CA 1
ATOM 907 C C . PRO A 1 119 ? -18.232 -25.642 -30.168 1.00 44.72 119 PRO A C 1
ATOM 909 O O . PRO A 1 119 ? -17.865 -26.046 -29.066 1.00 44.72 119 PRO A O 1
ATOM 912 N N . ALA A 1 120 ? -19.106 -24.664 -30.369 1.00 39.19 120 ALA A N 1
ATOM 913 C CA . ALA A 1 120 ? -19.908 -23.971 -29.390 1.00 39.19 120 ALA A CA 1
ATOM 914 C C . ALA A 1 120 ? -20.986 -24.863 -28.753 1.00 39.19 120 ALA A C 1
ATOM 916 O O . ALA A 1 120 ? -21.372 -25.891 -29.305 1.00 39.19 120 ALA A O 1
ATOM 917 N N . ASP A 1 121 ? -21.476 -24.346 -27.625 1.00 28.41 121 ASP A N 1
ATOM 918 C CA . ASP A 1 121 ? -22.850 -24.373 -27.111 1.00 28.41 121 ASP A CA 1
ATOM 919 C C . ASP A 1 121 ? -23.057 -24.897 -25.681 1.00 28.41 121 ASP A C 1
ATOM 921 O O . ASP A 1 121 ? -22.891 -26.073 -25.374 1.00 28.41 121 ASP A O 1
ATOM 925 N N . ALA A 1 122 ? -23.603 -23.953 -24.897 1.00 34.81 122 ALA A N 1
ATOM 926 C CA . ALA A 1 122 ? -24.586 -24.106 -23.825 1.00 34.81 122 ALA A CA 1
ATOM 927 C C . ALA A 1 122 ? -24.065 -24.689 -22.489 1.00 34.81 122 ALA A C 1
ATOM 929 O O . ALA A 1 122 ? -23.326 -25.656 -22.448 1.00 34.81 122 ALA A O 1
ATOM 930 N N . VAL A 1 123 ? -24.383 -24.164 -21.306 1.00 34.91 123 VAL A N 1
ATOM 931 C CA . VAL A 1 123 ? -25.552 -23.421 -20.830 1.00 34.91 123 VAL A CA 1
ATOM 932 C C . VAL A 1 123 ? -25.172 -22.606 -19.587 1.00 34.91 123 VAL A C 1
ATOM 934 O O . VAL A 1 123 ? -24.277 -22.957 -18.826 1.00 34.91 123 VAL A O 1
ATOM 937 N N . SER A 1 124 ? -25.933 -21.535 -19.391 1.00 41.50 124 SER A N 1
ATOM 938 C CA . SER A 1 124 ? -26.159 -20.783 -18.159 1.00 41.50 124 SER A CA 1
ATOM 939 C C . SER A 1 124 ? -26.100 -21.588 -16.853 1.00 41.50 124 SER A C 1
ATOM 941 O O . SER A 1 124 ? -26.953 -22.445 -16.629 1.00 41.50 124 SER A O 1
ATOM 943 N N . GLU A 1 125 ? -25.253 -21.152 -15.923 1.00 34.75 125 GLU A N 1
ATOM 944 C CA . GLU A 1 125 ? -25.619 -21.125 -14.509 1.00 34.75 125 GLU A CA 1
ATOM 945 C C . GLU A 1 125 ? -25.449 -19.708 -13.974 1.00 34.75 125 GLU A C 1
ATOM 947 O O . GLU A 1 125 ? -24.391 -19.082 -14.049 1.00 34.75 125 GLU A O 1
ATOM 952 N N . ALA A 1 126 ? -26.569 -19.190 -13.485 1.00 40.41 126 ALA A N 1
ATOM 953 C CA . ALA A 1 126 ? -26.650 -17.963 -12.739 1.00 40.41 126 ALA A CA 1
ATOM 954 C C . ALA A 1 126 ? -25.830 -18.112 -11.456 1.00 40.41 126 ALA A C 1
ATOM 956 O O . ALA A 1 126 ? -26.197 -18.873 -10.565 1.00 40.41 126 ALA A O 1
ATOM 957 N N . PHE A 1 127 ? -24.761 -17.335 -11.336 1.00 25.98 127 PHE A N 1
ATOM 958 C CA . PHE A 1 127 ? -24.201 -17.009 -10.037 1.00 25.98 127 PHE A CA 1
ATOM 959 C C . PHE A 1 127 ? -24.548 -15.553 -9.762 1.00 25.98 127 PHE A C 1
ATOM 961 O O . PHE A 1 127 ? -23.947 -14.635 -10.315 1.00 25.98 127 PHE A O 1
ATOM 968 N N . SER A 1 128 ? -25.579 -15.332 -8.949 1.00 43.59 128 SER A N 1
ATOM 969 C CA . SER A 1 128 ? -25.677 -14.077 -8.214 1.00 43.59 128 SER A CA 1
ATOM 970 C C . SER A 1 128 ? -24.532 -14.035 -7.206 1.00 43.59 128 SER A C 1
ATOM 972 O O . SER A 1 128 ? -24.398 -14.972 -6.421 1.00 43.59 128 SER A O 1
ATOM 974 N N . PRO A 1 129 ? -23.793 -12.921 -7.125 1.00 39.62 129 PRO A N 1
ATOM 975 C CA . PRO A 1 129 ? -23.312 -12.492 -5.830 1.00 39.62 129 PRO A CA 1
ATOM 976 C C . PRO A 1 129 ? -23.881 -11.111 -5.517 1.00 39.62 129 PRO A C 1
ATOM 978 O O . PRO A 1 129 ? -23.591 -10.108 -6.166 1.00 39.62 129 PRO A O 1
ATOM 981 N N . SER A 1 130 ? -24.702 -11.077 -4.475 1.00 41.47 130 SER A N 1
ATOM 982 C CA . SER A 1 130 ? -24.958 -9.891 -3.669 1.00 41.47 130 SER A CA 1
ATOM 983 C C . SER A 1 130 ? -23.677 -9.502 -2.918 1.00 41.47 130 SER A C 1
ATOM 985 O O . SER A 1 130 ? -23.561 -9.734 -1.713 1.00 41.47 130 SER A O 1
ATOM 987 N N . SER A 1 131 ? -22.701 -8.936 -3.621 1.00 42.88 131 SER A N 1
ATOM 988 C CA . SER A 1 131 ? -21.521 -8.332 -3.003 1.00 42.88 131 SER A CA 1
ATOM 989 C C . SER A 1 131 ? -21.405 -6.881 -3.474 1.00 42.88 131 SER A C 1
ATOM 991 O O . SER A 1 131 ? -21.499 -6.641 -4.681 1.00 42.88 131 SER A O 1
ATOM 993 N N . PRO A 1 132 ? -21.247 -5.903 -2.559 1.00 44.97 132 PRO A N 1
ATOM 994 C CA . PRO A 1 132 ? -20.976 -4.518 -2.939 1.00 44.97 132 PRO A CA 1
ATOM 995 C C . PRO A 1 132 ? -19.705 -4.459 -3.806 1.00 44.97 132 PRO A C 1
ATOM 997 O O . PRO A 1 132 ? -18.878 -5.372 -3.735 1.00 44.97 132 PRO A O 1
ATOM 1000 N N . PRO A 1 133 ? -19.548 -3.436 -4.665 1.00 47.91 133 PRO A N 1
ATOM 1001 C CA . PRO A 1 133 ? -18.512 -3.431 -5.685 1.00 47.91 133 PRO A CA 1
ATOM 1002 C C . PRO A 1 133 ? -17.122 -3.482 -5.044 1.00 47.91 133 PRO A C 1
ATOM 1004 O O . PRO A 1 133 ? -16.653 -2.515 -4.447 1.00 47.91 133 PRO A O 1
ATOM 1007 N N . ARG A 1 134 ? -16.492 -4.647 -5.224 1.00 57.97 134 ARG A N 1
ATOM 1008 C CA . ARG A 1 134 ? -15.060 -4.929 -5.122 1.00 57.97 134 ARG A CA 1
ATOM 1009 C C . ARG A 1 134 ? -14.308 -3.814 -5.852 1.00 57.97 134 ARG A C 1
ATOM 1011 O O . ARG A 1 134 ? -14.645 -3.510 -6.995 1.00 57.97 134 ARG A O 1
ATOM 1018 N N . VAL A 1 135 ? -13.395 -3.161 -5.138 1.00 56.00 135 VAL A N 1
ATOM 1019 C CA . VAL A 1 135 ? -12.730 -1.890 -5.471 1.00 56.00 135 VAL A CA 1
ATOM 1020 C C . VAL A 1 135 ? -12.551 -1.671 -6.989 1.00 56.00 135 VAL A C 1
ATOM 1022 O O . VAL A 1 135 ? -11.790 -2.399 -7.624 1.00 56.00 135 VAL A O 1
ATOM 1025 N N . PRO A 1 136 ? -13.237 -0.688 -7.604 1.00 52.38 136 PRO A N 1
ATOM 1026 C CA . PRO A 1 136 ? -12.942 -0.281 -8.968 1.00 52.38 136 PRO A CA 1
ATOM 1027 C C . PRO A 1 136 ? -11.651 0.547 -8.973 1.00 52.38 136 PRO A C 1
ATOM 1029 O O . PRO A 1 136 ? -11.307 1.148 -7.956 1.00 52.38 136 PRO A O 1
ATOM 1032 N N . ALA A 1 137 ? -10.975 0.554 -10.1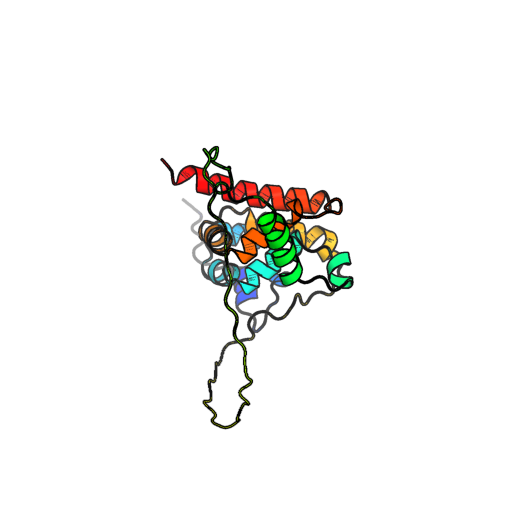26 1.00 50.06 137 ALA A N 1
ATOM 1033 C CA . ALA A 1 137 ? -9.744 1.279 -10.456 1.00 50.06 137 ALA A CA 1
ATOM 1034 C C . ALA A 1 137 ? -9.529 2.592 -9.672 1.00 50.06 137 ALA A C 1
ATOM 1036 O O . ALA A 1 137 ? -10.520 3.262 -9.375 1.00 50.06 137 ALA A O 1
ATOM 1037 N N . PRO A 1 138 ? -8.269 3.003 -9.404 1.00 54.84 138 PRO A N 1
ATOM 1038 C CA . PRO A 1 138 ? -7.949 4.197 -8.622 1.00 54.84 138 PRO A CA 1
ATOM 1039 C C . PRO A 1 138 ? -8.843 5.377 -9.031 1.00 54.84 138 PRO A C 1
ATOM 1041 O O . PRO A 1 138 ? -8.730 5.903 -10.135 1.00 54.84 138 PRO A O 1
ATOM 1044 N N . ARG A 1 139 ? -9.821 5.730 -8.188 1.00 61.16 139 ARG A N 1
ATOM 1045 C CA . ARG A 1 139 ? -10.932 6.603 -8.616 1.00 61.16 139 ARG A CA 1
ATOM 1046 C C . ARG A 1 139 ? -10.528 8.067 -8.661 1.00 61.16 139 ARG A C 1
ATOM 1048 O O . ARG A 1 139 ? -11.225 8.884 -9.260 1.00 61.16 139 ARG A O 1
ATOM 1055 N N . THR A 1 140 ? -9.408 8.408 -8.032 1.00 65.69 140 THR A N 1
ATOM 1056 C CA . THR A 1 140 ? -8.799 9.723 -8.198 1.00 65.69 140 THR A CA 1
ATOM 1057 C C . THR A 1 140 ? -8.111 9.800 -9.567 1.00 65.69 140 THR A C 1
ATOM 1059 O O . THR A 1 140 ? -7.391 8.883 -9.928 1.00 65.69 140 THR A O 1
ATOM 1062 N N . PRO A 1 141 ? -8.305 10.848 -10.373 1.00 69.12 141 PRO A N 1
ATOM 1063 C CA . PRO A 1 141 ? -7.571 10.981 -11.630 1.00 69.12 141 PRO A CA 1
ATOM 1064 C C . PRO A 1 141 ? -6.072 11.159 -11.348 1.00 69.12 141 PRO A C 1
ATOM 1066 O O . PRO A 1 141 ? -5.720 11.769 -10.336 1.00 69.12 141 PRO A O 1
ATOM 1069 N N . ALA A 1 142 ? -5.199 10.695 -12.249 1.00 68.44 142 ALA A N 1
ATOM 1070 C CA . ALA A 1 142 ? -3.743 10.887 -12.167 1.00 68.44 142 ALA A CA 1
ATOM 1071 C C . ALA A 1 142 ? -3.345 12.366 -11.962 1.00 68.44 142 ALA A C 1
ATOM 1073 O O . ALA A 1 142 ? -2.366 12.670 -11.285 1.00 68.44 142 ALA A O 1
ATOM 1074 N N . SER A 1 143 ? -4.182 13.296 -12.440 1.00 72.75 143 SER A N 1
ATOM 1075 C CA . SER A 1 143 ? -4.036 14.745 -12.267 1.00 72.75 143 SER A CA 1
ATOM 1076 C C . SER A 1 143 ? -4.272 15.276 -10.842 1.00 72.75 143 SER A C 1
ATOM 1078 O O . SER A 1 143 ? -4.147 16.482 -10.621 1.00 72.75 143 SER A O 1
ATOM 1080 N N . ASP A 1 144 ? -4.691 14.449 -9.878 1.00 80.69 144 ASP A N 1
ATOM 1081 C CA . ASP A 1 144 ? -4.884 14.885 -8.489 1.00 80.69 144 ASP A CA 1
ATOM 1082 C C . ASP A 1 144 ? -3.518 15.167 -7.825 1.00 80.69 144 ASP A C 1
ATOM 1084 O O . ASP A 1 144 ? -2.696 14.256 -7.707 1.00 80.69 144 ASP A O 1
ATOM 1088 N N . PRO A 1 145 ? -3.259 16.388 -7.313 1.00 81.81 145 PRO A N 1
ATOM 1089 C CA . PRO A 1 145 ? -1.971 16.732 -6.700 1.00 81.81 145 PRO A CA 1
ATOM 1090 C C . PRO A 1 145 ? -1.623 15.862 -5.481 1.00 81.81 145 PRO A C 1
ATOM 1092 O O . PRO A 1 145 ? -0.453 15.742 -5.110 1.00 81.81 145 PRO A O 1
ATOM 1095 N N . ARG A 1 146 ? -2.614 15.219 -4.849 1.00 86.69 146 ARG A N 1
ATOM 1096 C CA . ARG A 1 146 ? -2.394 14.293 -3.729 1.00 86.69 146 ARG A CA 1
ATOM 1097 C C . ARG A 1 146 ? -1.666 13.021 -4.155 1.00 86.69 146 ARG A C 1
ATOM 1099 O O . ARG A 1 146 ? -0.981 12.437 -3.315 1.00 86.69 146 ARG A O 1
ATOM 1106 N N . ARG A 1 147 ? -1.743 12.632 -5.432 1.00 84.25 147 ARG A N 1
ATOM 1107 C CA . ARG A 1 147 ? -1.045 11.457 -5.979 1.00 84.25 147 ARG A CA 1
ATOM 1108 C C . ARG A 1 147 ? 0.464 11.612 -6.020 1.00 84.25 147 ARG A C 1
ATOM 1110 O O . ARG A 1 147 ? 1.163 10.612 -5.960 1.00 84.25 147 ARG A O 1
ATOM 1117 N N . GLN A 1 148 ? 0.968 12.842 -6.063 1.00 85.12 148 GLN A N 1
ATOM 1118 C CA . GLN A 1 148 ? 2.406 13.065 -6.144 1.00 85.12 148 GLN A CA 1
ATOM 1119 C C . GLN A 1 148 ? 3.111 12.890 -4.792 1.00 85.12 148 GLN A C 1
ATOM 1121 O O . GLN A 1 148 ? 4.245 12.427 -4.749 1.00 85.12 148 GLN A O 1
ATOM 1126 N N . PHE A 1 149 ? 2.450 13.243 -3.681 1.00 87.81 149 PHE A N 1
ATOM 1127 C CA . PHE A 1 149 ? 3.105 13.263 -2.364 1.00 87.81 149 PHE A CA 1
ATOM 1128 C C . PHE A 1 149 ? 2.265 12.678 -1.229 1.00 87.81 149 PHE A C 1
ATOM 1130 O O . PHE A 1 149 ? 2.784 11.906 -0.428 1.00 87.81 149 PHE A O 1
ATOM 1137 N N . LYS A 1 150 ? 0.971 13.017 -1.140 1.00 91.88 150 LYS A N 1
ATOM 1138 C CA . LYS A 1 150 ? 0.139 12.613 0.003 1.00 91.88 150 LYS A CA 1
ATOM 1139 C C . LYS A 1 150 ? -0.141 11.112 -0.002 1.00 91.88 150 LYS A C 1
ATOM 1141 O O . LYS A 1 150 ? 0.073 10.462 1.014 1.00 91.88 150 LYS A O 1
ATOM 1146 N N . TYR A 1 151 ? -0.616 10.570 -1.121 1.00 92.88 151 TYR A N 1
ATOM 1147 C CA . TYR A 1 151 ? -0.959 9.150 -1.206 1.00 92.88 151 TYR A CA 1
ATOM 1148 C C . TYR A 1 151 ? 0.261 8.228 -1.147 1.00 92.88 151 TYR A C 1
ATOM 1150 O O . TYR A 1 151 ? 0.191 7.273 -0.377 1.00 92.88 151 TYR A O 1
ATOM 1158 N N . PRO A 1 152 ? 1.396 8.526 -1.812 1.00 93.31 152 PRO A N 1
ATOM 1159 C CA . PRO A 1 152 ? 2.618 7.750 -1.609 1.00 93.31 152 PRO A CA 1
ATOM 1160 C C . PRO A 1 152 ? 3.083 7.762 -0.147 1.00 93.31 152 PRO A C 1
ATOM 1162 O O . PRO A 1 152 ? 3.413 6.722 0.417 1.00 93.31 152 PRO A O 1
ATOM 1165 N N . PHE A 1 153 ? 3.040 8.922 0.517 1.00 94.31 153 PHE A N 1
ATOM 1166 C CA . PHE A 1 153 ? 3.396 9.015 1.932 1.00 94.31 153 PHE A CA 1
ATOM 1167 C C . PHE A 1 153 ? 2.453 8.194 2.824 1.00 94.31 153 PHE A C 1
ATOM 1169 O O . PHE A 1 153 ? 2.920 7.378 3.617 1.00 94.31 153 PHE A O 1
ATOM 1176 N N . ALA A 1 154 ? 1.136 8.364 2.670 1.00 95.31 154 ALA A N 1
ATOM 1177 C CA . ALA A 1 154 ? 0.134 7.643 3.454 1.00 95.31 154 ALA A CA 1
ATOM 1178 C C . ALA A 1 154 ? 0.208 6.124 3.226 1.00 95.31 154 ALA A C 1
ATOM 1180 O O . ALA A 1 154 ? 0.163 5.359 4.186 1.00 95.31 154 ALA A O 1
ATOM 1181 N N . ALA A 1 155 ? 0.388 5.687 1.976 1.00 95.38 155 ALA A N 1
ATOM 1182 C CA . ALA A 1 155 ? 0.574 4.283 1.629 1.00 95.38 155 ALA A CA 1
ATOM 1183 C C . ALA A 1 155 ? 1.838 3.699 2.272 1.00 95.38 155 ALA A C 1
ATOM 1185 O O . ALA A 1 155 ? 1.787 2.615 2.851 1.00 95.38 155 ALA A O 1
ATOM 1186 N N . CYS A 1 156 ? 2.960 4.426 2.233 1.00 96.00 156 CYS A N 1
ATOM 1187 C CA . CYS A 1 156 ? 4.189 3.992 2.891 1.00 96.00 156 CYS A CA 1
ATOM 1188 C C . CYS A 1 156 ? 4.005 3.860 4.407 1.00 96.00 156 CYS A C 1
ATOM 1190 O O . CYS A 1 156 ? 4.441 2.865 4.981 1.00 96.00 156 CYS A O 1
ATOM 1192 N N . GLU A 1 157 ? 3.389 4.839 5.070 1.00 96.25 157 GLU A N 1
ATOM 1193 C CA . GLU A 1 157 ? 3.154 4.775 6.518 1.00 96.25 157 GLU A CA 1
ATOM 1194 C C . GLU A 1 157 ? 2.195 3.635 6.883 1.00 96.25 157 GLU A C 1
ATOM 1196 O O . GLU A 1 157 ? 2.410 2.954 7.886 1.00 96.25 157 GLU A O 1
ATOM 1201 N N . LEU A 1 158 ? 1.189 3.374 6.042 1.00 96.31 158 LEU A N 1
ATOM 1202 C CA . LEU A 1 158 ? 0.252 2.270 6.218 1.00 96.31 158 LEU A CA 1
ATOM 1203 C C . LEU A 1 158 ? 0.938 0.908 6.092 1.00 96.31 158 LEU A C 1
ATOM 1205 O O . LEU A 1 158 ? 0.779 0.059 6.965 1.00 96.31 158 LEU A O 1
ATOM 1209 N N . LEU A 1 159 ? 1.740 0.695 5.049 1.00 94.50 159 LEU A N 1
ATOM 1210 C CA . LEU A 1 159 ? 2.461 -0.567 4.864 1.00 94.50 159 LEU A CA 1
ATOM 1211 C C . LEU A 1 159 ? 3.574 -0.755 5.905 1.00 94.50 159 LEU A C 1
ATOM 1213 O O . LEU A 1 159 ? 3.876 -1.884 6.273 1.00 94.50 159 LEU A O 1
ATOM 1217 N N . CYS A 1 160 ? 4.140 0.330 6.435 1.00 94.19 160 CYS A N 1
ATOM 1218 C CA . CYS A 1 160 ? 5.169 0.299 7.477 1.00 94.19 160 CYS A CA 1
ATOM 1219 C C . CYS A 1 160 ? 4.606 0.372 8.908 1.00 94.19 160 CYS A C 1
ATOM 1221 O O . CYS A 1 160 ? 5.386 0.497 9.850 1.00 94.19 160 CYS A O 1
ATOM 1223 N N . CYS A 1 161 ? 3.285 0.303 9.120 1.00 93.06 161 CYS A N 1
ATOM 1224 C CA . CYS A 1 161 ? 2.693 0.504 10.451 1.00 93.06 161 CYS A CA 1
ATOM 1225 C C . CYS A 1 161 ? 2.917 -0.655 11.447 1.00 93.06 161 CYS A C 1
ATOM 1227 O O . CYS A 1 161 ? 2.413 -0.585 12.567 1.00 93.06 161 CYS A O 1
ATOM 1229 N N . GLU A 1 162 ? 3.682 -1.681 11.056 1.00 89.25 162 GLU A N 1
ATOM 1230 C CA . GLU A 1 162 ? 4.049 -2.863 11.856 1.00 89.25 162 GLU A CA 1
ATOM 1231 C C . GLU A 1 162 ? 2.867 -3.763 12.255 1.00 89.25 162 GLU A C 1
ATOM 1233 O O . GLU A 1 162 ? 2.981 -4.604 13.142 1.00 89.25 162 GLU A O 1
ATOM 1238 N N . VAL A 1 163 ? 1.730 -3.653 11.563 1.00 93.25 163 VAL A N 1
ATOM 1239 C CA . VAL A 1 163 ? 0.591 -4.552 11.786 1.00 93.25 163 VAL A CA 1
ATOM 1240 C C . VAL A 1 163 ? 0.843 -5.905 11.129 1.00 93.25 163 VAL A C 1
ATOM 1242 O O . VAL A 1 163 ? 0.940 -6.031 9.905 1.00 93.25 163 VAL A O 1
ATOM 1245 N N . ASP A 1 164 ? 0.896 -6.946 11.960 1.00 91.88 164 ASP A N 1
ATOM 1246 C CA . ASP A 1 164 ? 1.275 -8.295 11.553 1.00 91.88 164 ASP A CA 1
ATOM 1247 C C . ASP A 1 164 ? 0.440 -8.856 10.394 1.00 91.88 164 ASP A C 1
ATOM 1249 O O . ASP A 1 164 ? 0.992 -9.485 9.487 1.00 91.88 164 ASP A O 1
ATOM 1253 N N . ALA A 1 165 ? -0.880 -8.652 10.449 1.00 92.38 165 ALA A N 1
ATOM 1254 C CA . ALA A 1 165 ? -1.830 -9.147 9.456 1.00 92.38 165 ALA A CA 1
ATOM 1255 C C . ALA A 1 165 ? -1.604 -8.509 8.080 1.00 92.38 165 ALA A C 1
ATOM 1257 O O . ALA A 1 165 ? -1.610 -9.220 7.078 1.00 92.38 165 ALA A O 1
ATOM 1258 N N . LEU A 1 166 ? -1.330 -7.200 8.043 1.00 93.56 166 LEU A N 1
ATOM 1259 C CA . LEU A 1 166 ? -1.078 -6.476 6.801 1.00 93.56 166 LEU A CA 1
ATOM 1260 C C . LEU A 1 166 ? 0.228 -6.927 6.159 1.00 93.56 166 LEU A C 1
ATOM 1262 O O . LEU A 1 166 ? 0.225 -7.259 4.978 1.00 93.56 166 LEU A O 1
ATOM 1266 N N . LEU A 1 167 ? 1.328 -7.031 6.921 1.00 92.06 167 LEU A N 1
ATOM 1267 C CA . LEU A 1 167 ? 2.573 -7.455 6.274 1.00 92.06 167 LEU A CA 1
ATOM 1268 C C . LEU A 1 167 ? 2.608 -8.951 5.945 1.00 92.06 167 LEU A C 1
ATOM 1270 O O . LEU A 1 167 ? 3.329 -9.327 5.033 1.00 92.06 167 LEU A O 1
ATOM 1274 N N . ARG A 1 168 ? 1.812 -9.803 6.615 1.00 92.50 168 ARG A N 1
ATOM 1275 C CA . ARG A 1 168 ? 1.629 -11.201 6.175 1.00 92.50 168 ARG A CA 1
ATOM 1276 C C . ARG A 1 168 ? 0.835 -11.286 4.878 1.00 92.50 168 ARG A C 1
ATOM 1278 O O . ARG A 1 168 ? 1.187 -12.088 4.027 1.00 92.50 168 ARG A O 1
ATOM 1285 N N . ALA A 1 169 ? -0.207 -10.469 4.726 1.00 93.56 169 ALA A N 1
ATOM 1286 C CA . ALA A 1 169 ? -0.945 -10.385 3.471 1.00 93.56 169 ALA A CA 1
ATOM 1287 C C . ALA A 1 169 ? -0.045 -9.868 2.335 1.00 93.56 169 ALA A C 1
ATOM 1289 O O . ALA A 1 169 ? -0.042 -10.446 1.257 1.00 93.56 169 ALA A O 1
ATOM 1290 N N . LEU A 1 170 ? 0.791 -8.860 2.613 1.00 93.25 170 LEU A N 1
ATOM 1291 C CA . LEU A 1 170 ? 1.773 -8.340 1.660 1.00 93.25 170 LEU A CA 1
ATOM 1292 C C . LEU A 1 170 ? 2.850 -9.375 1.288 1.00 93.25 170 LEU A C 1
ATOM 1294 O O . LEU A 1 170 ? 3.163 -9.531 0.116 1.00 93.25 170 LEU A O 1
ATOM 1298 N N . ALA A 1 171 ? 3.418 -10.076 2.275 1.00 91.31 171 ALA A N 1
ATOM 1299 C CA . ALA A 1 171 ? 4.463 -11.081 2.060 1.00 91.31 171 ALA A CA 1
ATOM 1300 C C . ALA A 1 171 ? 3.941 -12.393 1.453 1.00 91.31 171 ALA A C 1
ATOM 1302 O O . ALA A 1 171 ? 4.716 -13.154 0.886 1.00 91.31 171 ALA A O 1
ATOM 1303 N N . GLY A 1 172 ? 2.650 -12.683 1.616 1.00 90.62 172 GLY A N 1
ATOM 1304 C CA . GLY A 1 172 ? 2.010 -13.890 1.098 1.00 90.62 172 GLY A CA 1
ATOM 1305 C C . GLY A 1 172 ? 1.509 -13.772 -0.342 1.00 90.62 172 GLY A C 1
ATOM 1306 O O . GLY A 1 172 ? 0.973 -14.750 -0.856 1.00 90.62 172 GLY A O 1
ATOM 1307 N N . ASP A 1 173 ? 1.644 -12.602 -0.974 1.00 92.25 173 ASP A N 1
ATOM 1308 C CA . ASP A 1 173 ? 1.215 -12.352 -2.350 1.00 92.25 173 ASP A CA 1
ATOM 1309 C C . ASP A 1 173 ? 2.426 -12.044 -3.243 1.00 92.25 173 ASP A C 1
ATOM 1311 O O . ASP A 1 173 ? 3.018 -10.960 -3.190 1.00 92.25 173 ASP A O 1
ATOM 1315 N N . ASP A 1 174 ? 2.768 -13.007 -4.101 1.00 91.31 174 ASP A N 1
ATOM 1316 C CA . ASP A 1 174 ? 3.888 -12.906 -5.037 1.00 91.31 174 ASP A CA 1
ATOM 1317 C C . ASP A 1 174 ? 3.763 -11.694 -5.966 1.00 91.31 174 ASP A C 1
ATOM 1319 O O . ASP A 1 174 ? 4.768 -11.066 -6.284 1.00 91.31 174 ASP A O 1
ATOM 1323 N N . ALA A 1 175 ? 2.549 -11.311 -6.382 1.00 91.75 175 ALA A N 1
ATOM 1324 C CA . ALA A 1 175 ? 2.366 -10.161 -7.265 1.00 91.75 175 ALA A CA 1
ATOM 1325 C C . ALA A 1 175 ? 2.683 -8.841 -6.546 1.00 91.75 175 ALA A C 1
ATOM 1327 O O . ALA A 1 175 ? 3.247 -7.925 -7.148 1.00 91.75 175 ALA A O 1
ATOM 1328 N N . LEU A 1 176 ? 2.363 -8.732 -5.254 1.00 93.25 176 LEU A N 1
ATOM 1329 C CA . LEU A 1 176 ? 2.723 -7.555 -4.463 1.00 93.25 176 LEU A CA 1
ATOM 1330 C C . LEU A 1 176 ? 4.237 -7.481 -4.221 1.00 93.25 176 LEU A C 1
ATOM 1332 O O . LEU A 1 176 ? 4.827 -6.401 -4.322 1.00 93.25 176 LEU A O 1
ATOM 1336 N N . LEU A 1 177 ? 4.879 -8.621 -3.953 1.00 92.25 177 LEU A N 1
ATOM 1337 C CA . LEU A 1 177 ? 6.335 -8.697 -3.825 1.00 92.25 177 LEU A CA 1
ATOM 1338 C C . LEU A 1 177 ? 7.032 -8.359 -5.145 1.00 92.25 177 LEU A C 1
ATOM 1340 O O . LEU A 1 177 ? 7.915 -7.498 -5.166 1.00 92.25 177 LEU A O 1
ATOM 1344 N N . ASP A 1 178 ? 6.594 -8.957 -6.252 1.00 91.94 178 ASP A N 1
ATOM 1345 C CA . ASP A 1 178 ? 7.077 -8.648 -7.598 1.00 91.94 178 ASP A CA 1
ATOM 1346 C C . ASP A 1 178 ? 6.980 -7.141 -7.863 1.00 91.94 178 ASP A C 1
ATOM 1348 O O . ASP A 1 178 ? 7.947 -6.523 -8.312 1.00 91.94 178 ASP A O 1
ATOM 1352 N N . ALA A 1 179 ? 5.852 -6.513 -7.521 1.00 92.19 179 ALA A N 1
ATOM 1353 C CA . ALA A 1 179 ? 5.675 -5.077 -7.691 1.00 92.19 179 ALA A CA 1
ATOM 1354 C C . ALA A 1 179 ? 6.658 -4.240 -6.852 1.00 92.19 179 ALA A C 1
ATOM 1356 O O . ALA A 1 179 ? 7.211 -3.270 -7.376 1.00 92.19 179 ALA A O 1
ATOM 1357 N N . LEU A 1 180 ? 6.946 -4.616 -5.601 1.00 91.38 180 LEU A N 1
ATOM 1358 C CA . LEU A 1 180 ? 7.970 -3.950 -4.777 1.00 91.38 180 LEU A CA 1
ATOM 1359 C C . LEU A 1 180 ? 9.372 -4.070 -5.399 1.00 91.38 180 LEU A C 1
ATOM 1361 O O . LEU A 1 180 ? 10.121 -3.092 -5.438 1.00 91.38 180 LEU A O 1
ATOM 1365 N N . PHE A 1 181 ? 9.720 -5.244 -5.931 1.00 88.75 181 PHE A N 1
ATOM 1366 C CA . PHE A 1 181 ? 11.017 -5.474 -6.578 1.00 88.75 181 PHE A CA 1
ATOM 1367 C C . PHE A 1 181 ? 11.123 -4.866 -7.979 1.00 88.75 181 PHE A C 1
ATOM 1369 O O . PHE A 1 181 ? 12.234 -4.666 -8.476 1.00 88.75 181 PHE A O 1
ATOM 1376 N N . SER A 1 182 ? 9.998 -4.479 -8.587 1.00 89.38 182 SER A N 1
ATOM 1377 C CA . SER A 1 182 ? 9.979 -3.866 -9.916 1.00 89.38 182 SER A CA 1
ATOM 1378 C C . SER A 1 182 ? 10.865 -2.625 -10.011 1.00 89.38 182 SER A C 1
ATOM 1380 O O . SER A 1 182 ? 11.440 -2.388 -11.067 1.00 89.38 182 SER A O 1
ATOM 1382 N N . LE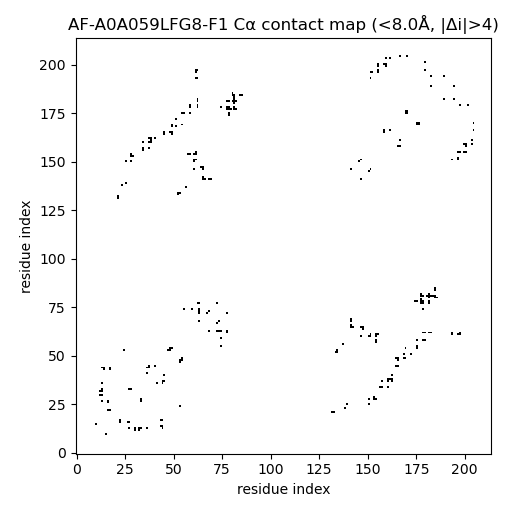U A 1 183 ? 11.031 -1.857 -8.922 1.00 82.75 183 LEU A N 1
ATOM 1383 C CA . LEU A 1 183 ? 11.882 -0.664 -8.918 1.00 82.75 183 LEU A CA 1
ATOM 1384 C C . LEU A 1 183 ? 13.358 -0.989 -9.158 1.00 82.75 183 LEU A C 1
ATOM 1386 O O . LEU A 1 183 ? 14.055 -0.191 -9.779 1.00 82.75 183 LEU A O 1
ATOM 1390 N N . VAL A 1 184 ? 13.823 -2.153 -8.700 1.00 80.38 184 VAL A N 1
ATOM 1391 C CA . VAL A 1 184 ? 15.197 -2.632 -8.927 1.00 80.38 184 VAL A CA 1
ATOM 1392 C C . VAL A 1 184 ? 15.393 -3.035 -10.389 1.00 80.38 184 VAL A C 1
ATOM 1394 O O . VAL A 1 184 ? 16.477 -2.878 -10.941 1.00 80.38 184 VAL A O 1
ATOM 1397 N N . ALA A 1 185 ? 14.326 -3.519 -11.023 1.00 77.19 185 ALA A N 1
ATOM 1398 C CA . ALA A 1 185 ? 14.296 -3.955 -12.412 1.00 77.19 185 ALA A CA 1
ATOM 1399 C C . ALA A 1 185 ? 14.169 -2.808 -13.434 1.00 77.19 185 ALA A C 1
ATOM 1401 O O . ALA A 1 185 ? 14.222 -3.056 -14.639 1.00 77.19 185 ALA A O 1
ATOM 1402 N N . ARG A 1 186 ? 13.963 -1.559 -12.994 1.00 77.88 186 ARG A N 1
ATOM 1403 C CA . ARG A 1 186 ? 13.759 -0.420 -13.902 1.00 77.88 186 ARG A CA 1
ATOM 1404 C C . ARG A 1 186 ? 15.065 -0.031 -14.594 1.00 77.88 186 ARG A C 1
ATOM 1406 O O . ARG A 1 186 ? 16.055 0.280 -13.944 1.00 77.88 186 ARG A O 1
ATOM 1413 N N . GLU A 1 187 ? 15.028 0.043 -15.923 1.00 65.62 187 GLU A N 1
ATOM 1414 C CA . GLU A 1 187 ? 16.137 0.575 -16.731 1.00 65.62 187 GLU A CA 1
ATOM 1415 C C . GLU A 1 187 ? 16.286 2.100 -16.583 1.00 65.62 187 GLU A C 1
ATOM 1417 O O . GLU A 1 187 ? 17.387 2.643 -16.672 1.00 65.62 187 GLU A O 1
ATOM 1422 N N . ALA A 1 188 ? 15.175 2.803 -16.343 1.00 72.00 188 ALA A N 1
ATOM 1423 C CA . ALA A 1 188 ? 15.160 4.235 -16.065 1.00 72.00 188 ALA A CA 1
ATOM 1424 C C . ALA A 1 188 ? 15.390 4.504 -14.573 1.00 72.00 188 ALA A C 1
ATOM 1426 O O . ALA A 1 188 ? 14.874 3.771 -13.727 1.00 72.00 188 ALA A O 1
ATOM 1427 N N . ALA A 1 189 ? 16.104 5.591 -14.256 1.00 70.88 189 ALA A N 1
ATOM 1428 C CA . ALA A 1 189 ? 16.329 6.014 -12.877 1.00 70.88 189 ALA A CA 1
ATOM 1429 C C . ALA A 1 189 ? 14.979 6.124 -12.140 1.00 70.88 189 ALA A C 1
ATOM 1431 O O . ALA A 1 189 ? 14.113 6.883 -12.587 1.00 70.88 189 ALA A O 1
ATOM 1432 N N . PRO A 1 190 ? 14.763 5.352 -11.059 1.00 75.25 190 PRO A N 1
ATOM 1433 C CA . PRO A 1 190 ? 13.512 5.413 -10.324 1.00 75.25 190 PRO A CA 1
ATOM 1434 C C . PRO A 1 190 ? 13.368 6.786 -9.663 1.00 75.25 190 PRO A C 1
ATOM 1436 O O . PRO A 1 190 ? 14.362 7.422 -9.302 1.00 75.25 190 PRO A O 1
ATOM 1439 N N . ASP A 1 191 ? 12.124 7.226 -9.475 1.00 83.06 191 ASP A N 1
ATOM 1440 C CA . ASP A 1 191 ? 11.839 8.381 -8.630 1.00 83.06 191 ASP A CA 1
ATOM 1441 C C . ASP A 1 191 ? 12.452 8.142 -7.239 1.00 83.06 191 ASP A C 1
ATOM 1443 O O . ASP A 1 191 ? 12.174 7.135 -6.580 1.00 83.06 191 ASP A O 1
ATOM 1447 N N . VAL A 1 192 ? 13.332 9.051 -6.812 1.00 86.19 192 VAL A N 1
ATOM 1448 C CA . VAL A 1 192 ? 14.135 8.892 -5.591 1.00 86.19 192 VAL A CA 1
ATOM 1449 C C . VAL A 1 192 ? 13.248 8.808 -4.342 1.00 86.19 192 VAL A C 1
ATOM 1451 O O . VAL A 1 192 ? 13.592 8.094 -3.397 1.00 86.19 192 VAL A O 1
ATOM 1454 N N . MET A 1 193 ? 12.099 9.493 -4.333 1.00 88.69 193 MET A N 1
ATOM 1455 C CA . MET A 1 193 ? 11.148 9.451 -3.219 1.00 88.69 193 MET A CA 1
ATOM 1456 C C . MET A 1 193 ? 10.444 8.099 -3.154 1.00 88.69 193 MET A C 1
ATOM 1458 O O . MET A 1 193 ? 10.428 7.471 -2.093 1.00 88.69 193 MET A O 1
ATOM 1462 N N . LEU A 1 194 ? 9.916 7.620 -4.283 1.00 89.12 194 LEU A N 1
ATOM 1463 C CA . LEU A 1 194 ? 9.255 6.313 -4.349 1.00 89.12 194 LEU A CA 1
ATOM 1464 C C . LEU A 1 194 ? 10.218 5.169 -4.016 1.00 89.12 194 LEU A C 1
ATOM 1466 O O . LEU A 1 194 ? 9.871 4.283 -3.235 1.00 89.12 194 LEU A O 1
ATOM 1470 N N . ALA A 1 195 ? 11.456 5.232 -4.514 1.00 89.75 195 ALA A N 1
ATOM 1471 C CA . ALA A 1 195 ? 12.508 4.284 -4.154 1.00 89.75 195 ALA A CA 1
ATOM 1472 C C . ALA A 1 195 ? 12.785 4.282 -2.641 1.00 89.75 195 ALA A C 1
ATOM 1474 O O . ALA A 1 195 ? 12.928 3.217 -2.037 1.00 89.75 195 ALA A O 1
ATOM 1475 N N . GLY A 1 196 ? 12.798 5.460 -2.009 1.00 91.81 196 GLY A N 1
ATOM 1476 C CA . GLY A 1 196 ? 12.912 5.592 -0.557 1.00 91.81 196 GLY A CA 1
ATOM 1477 C C . GLY A 1 196 ? 11.748 4.939 0.197 1.00 91.81 196 GLY A C 1
ATOM 1478 O O . GLY A 1 196 ? 11.979 4.208 1.163 1.00 91.81 196 GLY A O 1
ATOM 1479 N N . TYR A 1 197 ? 10.506 5.147 -0.249 1.00 94.00 197 TYR A N 1
ATOM 1480 C CA . TYR A 1 197 ? 9.326 4.518 0.356 1.00 94.00 197 TYR A CA 1
ATOM 1481 C C . TYR A 1 197 ? 9.332 2.996 0.199 1.00 94.00 197 TYR A C 1
ATOM 1483 O O . TYR A 1 197 ? 9.177 2.282 1.188 1.00 94.00 197 TYR A O 1
ATOM 1491 N N . VAL A 1 198 ? 9.592 2.487 -1.006 1.00 93.06 198 VAL A N 1
ATOM 1492 C CA . VAL A 1 198 ? 9.683 1.040 -1.259 1.00 93.06 198 VAL A CA 1
ATOM 1493 C C . VAL A 1 198 ? 10.814 0.408 -0.450 1.00 93.06 198 VAL A C 1
ATOM 1495 O O . VAL A 1 198 ? 10.615 -0.645 0.153 1.00 93.06 198 VAL A O 1
ATOM 1498 N N . SER A 1 199 ? 11.971 1.070 -0.340 1.00 92.44 199 SER A N 1
ATOM 1499 C CA . SER A 1 199 ? 13.063 0.594 0.514 1.00 92.44 199 SER A CA 1
ATOM 1500 C C . SER A 1 199 ? 12.648 0.494 1.984 1.00 92.44 199 SER A C 1
ATOM 1502 O O . SER A 1 199 ? 13.078 -0.443 2.660 1.00 92.44 199 SER A O 1
ATOM 1504 N N . ARG A 1 200 ? 11.825 1.423 2.493 1.00 93.81 200 ARG A N 1
ATOM 1505 C CA . ARG A 1 200 ? 11.278 1.338 3.859 1.00 93.81 200 ARG A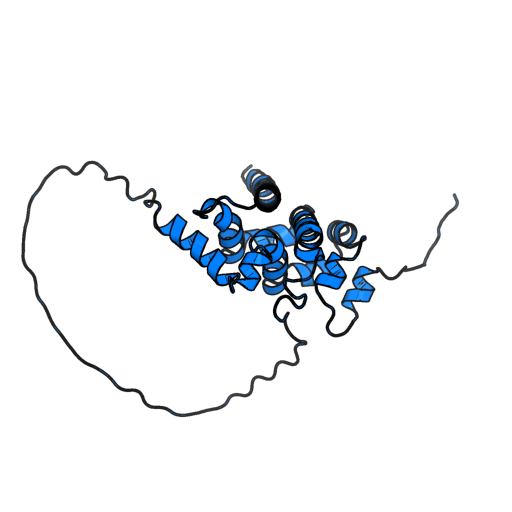 CA 1
ATOM 1506 C C . ARG A 1 200 ? 10.329 0.148 4.004 1.00 93.81 200 ARG A C 1
ATOM 1508 O O . ARG A 1 200 ? 10.495 -0.613 4.952 1.00 93.81 200 ARG A O 1
ATOM 1515 N N . VAL A 1 201 ? 9.410 -0.052 3.056 1.00 93.38 201 VAL A N 1
ATOM 1516 C CA . VAL A 1 201 ? 8.457 -1.180 3.071 1.00 93.38 201 VAL A CA 1
ATOM 1517 C C . VAL A 1 201 ? 9.190 -2.526 3.044 1.00 93.38 201 VAL A C 1
ATOM 1519 O O . VAL A 1 201 ? 8.912 -3.397 3.868 1.00 93.38 201 VAL A O 1
ATOM 1522 N N . LEU A 1 202 ? 10.181 -2.682 2.161 1.00 92.25 202 LEU A N 1
ATOM 1523 C CA . LEU A 1 202 ? 11.034 -3.875 2.116 1.00 92.25 202 LEU A CA 1
ATOM 1524 C C . LEU A 1 202 ? 11.802 -4.074 3.429 1.00 92.25 202 LEU A C 1
ATOM 1526 O O . LEU A 1 202 ? 11.888 -5.195 3.926 1.00 92.25 202 LEU A O 1
ATOM 1530 N N . GLY A 1 203 ? 12.312 -2.995 4.029 1.00 90.31 203 GLY A N 1
ATOM 1531 C CA . GLY A 1 203 ? 12.941 -3.037 5.350 1.00 90.31 203 GLY A CA 1
ATOM 1532 C C . GLY A 1 203 ? 12.001 -3.573 6.436 1.00 90.31 203 GLY A C 1
ATOM 1533 O O . GLY A 1 203 ? 12.395 -4.456 7.198 1.00 90.31 203 GLY A O 1
ATOM 1534 N N . SER A 1 204 ? 10.749 -3.104 6.471 1.00 89.19 204 SER A N 1
ATOM 1535 C CA . SER A 1 204 ? 9.720 -3.591 7.403 1.00 89.19 204 SER A CA 1
ATOM 1536 C C . SER A 1 204 ? 9.378 -5.071 7.193 1.00 89.19 204 SER A C 1
ATOM 1538 O O . SER A 1 204 ? 9.165 -5.791 8.168 1.00 89.19 204 SER A O 1
ATOM 1540 N N . LEU A 1 205 ? 9.366 -5.550 5.945 1.00 89.00 205 LEU A N 1
ATOM 1541 C CA . LEU A 1 205 ? 9.160 -6.968 5.627 1.00 89.00 205 LEU A CA 1
ATOM 1542 C C . LEU A 1 205 ? 10.335 -7.843 6.090 1.00 89.00 205 LEU A C 1
ATOM 1544 O O . LEU A 1 205 ? 10.136 -8.857 6.764 1.00 89.00 205 LEU A O 1
ATOM 1548 N N . LEU A 1 206 ? 11.565 -7.431 5.778 1.00 87.75 206 LEU A N 1
ATOM 1549 C CA . LEU A 1 206 ? 12.782 -8.173 6.125 1.00 87.75 206 LEU A CA 1
ATOM 1550 C C . LEU A 1 206 ? 13.016 -8.237 7.637 1.00 87.75 206 LEU A C 1
ATOM 1552 O O . LEU A 1 206 ? 13.424 -9.280 8.150 1.00 87.75 206 LEU A O 1
ATOM 1556 N N . ALA A 1 207 ? 12.711 -7.156 8.361 1.00 83.38 207 ALA A N 1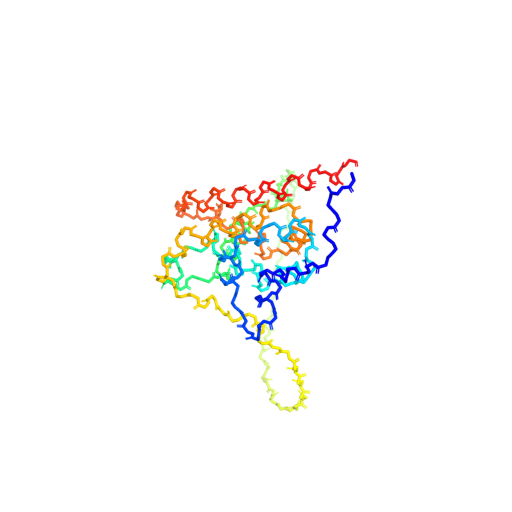
ATOM 1557 C CA . ALA A 1 207 ? 12.821 -7.118 9.817 1.00 83.38 207 ALA A CA 1
ATOM 1558 C C . ALA A 1 207 ? 11.948 -8.182 10.504 1.00 83.38 207 ALA A C 1
ATOM 1560 O O . ALA A 1 207 ? 12.314 -8.668 11.571 1.00 83.38 207 ALA A O 1
ATOM 1561 N N . ARG A 1 208 ? 10.827 -8.585 9.889 1.00 71.88 208 ARG A N 1
ATOM 1562 C CA . ARG A 1 208 ? 9.959 -9.651 10.411 1.00 71.88 208 ARG A CA 1
ATOM 1563 C C . ARG A 1 208 ? 10.446 -11.045 10.032 1.00 71.88 208 ARG A C 1
ATOM 1565 O O . ARG A 1 208 ? 10.501 -11.915 10.896 1.00 71.88 208 ARG A O 1
ATOM 1572 N N . HIS A 1 209 ? 10.865 -11.246 8.782 1.00 60.44 209 HIS A N 1
ATOM 1573 C CA . HIS A 1 209 ? 11.381 -12.546 8.334 1.00 60.44 209 HIS A CA 1
ATOM 1574 C C . HIS A 1 209 ? 12.709 -12.944 8.995 1.00 60.44 209 HIS A C 1
ATOM 1576 O O . HIS A 1 209 ? 12.991 -14.133 9.123 1.00 60.44 209 HIS A O 1
ATOM 1582 N N . GLY A 1 210 ? 13.502 -11.981 9.475 1.00 53.03 210 GLY A N 1
ATOM 1583 C CA . GLY A 1 210 ? 14.708 -12.265 10.257 1.00 53.03 210 GLY A CA 1
ATOM 1584 C C . GLY A 1 210 ? 14.444 -12.848 11.654 1.00 53.03 210 GLY A C 1
ATOM 1585 O O . GLY A 1 210 ? 15.368 -13.391 12.253 1.00 53.03 210 GLY A O 1
ATOM 1586 N N . VAL A 1 211 ? 13.213 -12.754 12.174 1.00 48.59 211 VAL A N 1
ATOM 1587 C CA . VAL A 1 211 ? 12.867 -13.158 13.552 1.00 48.59 211 VAL A CA 1
ATOM 1588 C C . VAL A 1 211 ? 12.266 -14.570 13.625 1.00 48.59 211 VAL A C 1
ATOM 1590 O O . VAL A 1 211 ? 12.370 -15.212 14.662 1.00 48.59 211 VAL A O 1
ATOM 1593 N N . GLU A 1 212 ? 11.709 -15.116 12.537 1.00 44.16 212 GLU A N 1
ATOM 1594 C CA . GLU A 1 212 ? 11.116 -16.472 12.522 1.00 44.16 212 GLU A CA 1
ATOM 1595 C C . GLU A 1 212 ? 12.143 -17.617 12.335 1.00 44.16 212 GLU A C 1
ATOM 1597 O O . GLU A 1 212 ? 11.753 -18.778 12.225 1.00 44.16 212 GLU A O 1
ATOM 1602 N N . VAL A 1 213 ? 13.454 -17.326 12.330 1.00 41.75 213 VAL A N 1
ATOM 1603 C CA . VAL A 1 213 ? 14.539 -18.322 12.142 1.00 41.75 213 VAL A CA 1
ATOM 1604 C C . VAL A 1 213 ? 15.365 -18.564 13.426 1.00 41.75 213 VAL A C 1
ATOM 1606 O O . VAL A 1 213 ? 16.480 -19.080 13.357 1.00 41.75 213 VAL A O 1
ATOM 1609 N N . GLN A 1 214 ? 14.851 -18.228 14.615 1.00 33.34 214 GLN A N 1
ATOM 1610 C CA . GLN A 1 214 ? 15.531 -18.497 15.898 1.00 33.34 214 GLN A CA 1
ATOM 1611 C C . GLN A 1 214 ? 14.717 -19.345 16.871 1.00 33.34 214 GLN A C 1
ATOM 1613 O O . GLN A 1 214 ? 13.513 -19.067 17.051 1.00 33.34 214 GLN A O 1
#

Sequence (214 aa):
MFWKVSGITSASPVDSILDKEGFLLEELLNEDELIQECKSLNNRLIDYLKEPEVLQQVLSYLVITPEEEDAGRTFADVVETSRRAFLVLPRVDDVPEAASSSEGAAPASSSSSSEGEAPADAVSEAFSPSSPPRVPAPRTPASDPRRQFKYPFAACELLCCEVDALLRALAGDDALLDALFSLVAREAAPDVMLAGYVSRVLGSLLARHGVEVQ